Protein AF-A0A9P7FFT6-F1 (afdb_monomer_lite)

Sequence (212 aa):
GFVVEPYPDPHAGQKISHNSVDHTGNVAYRAHLADDENIYYPFASKIEWEVARWAKLHGASSTAFSDLLSIDGVGEHLGLSFKNANELDKIIDHELLTGCPKFKQEQIVVAGESFDVYHHDIIECIKSLYGDPDFARYLTFTPEHHYADEDQTIRLLHDMNTGKWWWNTQKKLNQQCPGGTIIPISISTDKTQVTLFHNKTPYPVYLTIGTL

Secondary structure (DSSP, 8-state):
--EEEE-S-TTTTPPP--------HHHHHHHHHHH-S-TTTTSSSHHHHHHHHHHHHTT--HHHHHHHHTSTTHHHHHT-S-SSHHHHHHHIIIIISTTSPPPEEEEEEETTEEEEEEE--HHHHHHHHHH-TTTTTT---S-EEEESSTTS-SEE--SGGGSHHHHHHHHHHHHHSTT-----EEEEE----S--BTTB----EEEEETT-

Structure (mmCIF, N/CA/C/O backbone):
data_AF-A0A9P7FFT6-F1
#
_entry.id   AF-A0A9P7FFT6-F1
#
loop_
_atom_site.group_PDB
_atom_site.id
_atom_site.type_symbol
_atom_site.label_atom_id
_atom_site.label_alt_id
_atom_site.label_comp_id
_atom_site.label_asym_id
_atom_site.label_entity_id
_atom_site.label_seq_id
_atom_site.pdbx_PDB_ins_code
_atom_site.Cartn_x
_atom_site.Cartn_y
_atom_site.Cartn_z
_atom_site.occupancy
_atom_site.B_iso_or_equiv
_atom_site.auth_seq_id
_atom_site.auth_comp_id
_atom_site.auth_asym_id
_atom_site.auth_atom_id
_atom_site.pdbx_PDB_model_num
ATOM 1 N N . GLY A 1 1 ? 3.631 0.165 -38.203 1.00 80.06 1 GLY A N 1
ATOM 2 C CA . GLY A 1 1 ? 2.726 -0.125 -37.076 1.00 80.06 1 GLY A CA 1
ATOM 3 C C . GLY A 1 1 ? 3.431 0.154 -35.763 1.00 80.06 1 GLY A C 1
ATOM 4 O O . GLY A 1 1 ? 4.642 0.317 -35.774 1.00 80.06 1 GLY A O 1
ATOM 5 N N . PHE A 1 2 ? 2.694 0.203 -34.651 1.00 90.00 2 PHE A N 1
ATOM 6 C CA . PHE A 1 2 ? 3.275 0.263 -33.303 1.00 90.00 2 PHE A CA 1
ATOM 7 C C . PHE A 1 2 ? 3.853 -1.104 -32.913 1.00 90.00 2 PHE A C 1
ATOM 9 O O . PHE A 1 2 ? 3.198 -2.124 -33.138 1.00 90.00 2 PHE A O 1
ATOM 16 N N . VAL A 1 3 ? 5.054 -1.125 -32.331 1.00 93.12 3 VAL A N 1
ATOM 17 C CA . VAL A 1 3 ? 5.755 -2.359 -31.940 1.00 93.12 3 VAL A CA 1
ATOM 18 C C . VAL A 1 3 ? 6.172 -2.294 -30.474 1.00 93.12 3 VAL A C 1
ATOM 20 O O . VAL A 1 3 ? 6.760 -1.306 -30.034 1.00 93.12 3 VAL A O 1
ATOM 23 N N . VAL A 1 4 ? 5.905 -3.377 -29.739 1.00 92.75 4 VAL A N 1
ATOM 24 C CA . VAL A 1 4 ? 6.396 -3.603 -28.373 1.00 92.75 4 VAL A CA 1
ATOM 25 C C . VAL A 1 4 ? 7.430 -4.721 -28.405 1.00 92.75 4 VAL A C 1
ATOM 27 O O . VAL A 1 4 ? 7.130 -5.853 -28.774 1.00 92.75 4 VAL A O 1
ATOM 30 N N . GLU A 1 5 ? 8.651 -4.396 -28.011 1.00 93.44 5 GLU A N 1
ATOM 31 C CA . GLU A 1 5 ? 9.739 -5.333 -27.768 1.00 93.44 5 GLU A CA 1
ATOM 32 C C . GLU A 1 5 ? 9.788 -5.633 -26.254 1.00 93.44 5 GLU A C 1
ATOM 34 O O . GLU A 1 5 ? 10.094 -4.735 -25.458 1.00 93.44 5 GLU A O 1
ATOM 39 N N . PRO A 1 6 ? 9.464 -6.868 -25.826 1.00 92.69 6 PRO A N 1
ATOM 40 C CA . PRO A 1 6 ? 9.563 -7.260 -24.425 1.00 92.69 6 PRO A CA 1
ATOM 41 C C . PRO A 1 6 ? 11.027 -7.431 -24.008 1.00 92.69 6 PRO A C 1
ATOM 43 O O . PRO A 1 6 ? 11.911 -7.673 -24.834 1.00 92.69 6 PRO A O 1
ATOM 46 N N . TYR A 1 7 ? 11.291 -7.354 -22.704 1.00 92.56 7 TYR A N 1
ATOM 47 C CA . TYR A 1 7 ? 12.622 -7.647 -22.185 1.00 92.56 7 TYR A CA 1
ATOM 48 C C . TYR A 1 7 ? 13.025 -9.109 -22.473 1.00 92.56 7 TYR A C 1
ATOM 50 O O . TYR A 1 7 ? 12.229 -10.017 -22.235 1.00 92.56 7 TYR A O 1
ATOM 58 N N . PRO A 1 8 ? 14.251 -9.374 -22.964 1.00 89.50 8 PRO A N 1
ATOM 59 C CA . PRO A 1 8 ? 14.612 -10.688 -23.502 1.00 89.50 8 PRO A CA 1
ATOM 60 C C . PRO A 1 8 ? 14.847 -11.780 -22.449 1.00 89.50 8 PRO A C 1
ATOM 62 O O . PRO A 1 8 ? 14.895 -12.953 -22.811 1.00 89.50 8 PRO A O 1
ATOM 65 N N . ASP A 1 9 ? 15.042 -11.433 -21.173 1.00 87.19 9 ASP A N 1
ATOM 66 C CA . ASP A 1 9 ? 15.248 -12.428 -20.114 1.00 87.19 9 ASP A CA 1
ATOM 67 C C . ASP A 1 9 ? 13.901 -12.878 -19.530 1.00 87.19 9 ASP A C 1
ATOM 69 O O . ASP A 1 9 ? 13.246 -12.078 -18.854 1.00 87.19 9 ASP A O 1
ATOM 73 N N . PRO A 1 10 ? 13.499 -14.147 -19.723 1.00 83.44 10 PRO A N 1
ATOM 74 C CA . PRO A 1 10 ? 12.213 -14.638 -19.249 1.00 83.44 10 PRO A CA 1
ATOM 75 C C . PRO A 1 10 ? 12.124 -14.723 -17.723 1.00 83.44 10 PRO A C 1
ATOM 77 O O . PRO A 1 10 ? 11.015 -14.855 -17.216 1.00 83.44 10 PRO A O 1
ATOM 80 N N . HIS A 1 11 ? 13.245 -14.673 -16.992 1.00 83.75 11 HIS A N 1
ATOM 81 C CA . HIS A 1 11 ? 13.253 -14.717 -15.527 1.00 83.75 11 HIS A CA 1
ATOM 82 C C . HIS A 1 11 ? 12.932 -13.359 -14.897 1.00 83.75 11 HIS A C 1
ATOM 84 O O . HIS A 1 11 ? 12.533 -13.308 -13.734 1.00 83.75 11 HIS A O 1
ATOM 90 N N . ALA A 1 12 ? 13.114 -12.253 -15.628 1.00 82.75 12 ALA A N 1
ATOM 91 C CA . ALA A 1 12 ? 12.823 -10.919 -15.112 1.00 82.75 12 ALA A CA 1
ATOM 92 C C . ALA A 1 12 ? 11.326 -10.792 -14.792 1.00 82.75 12 ALA A C 1
ATOM 94 O O . ALA A 1 12 ? 10.481 -11.161 -15.605 1.00 82.75 12 ALA A O 1
ATOM 95 N N . GLY A 1 13 ? 10.994 -10.289 -13.602 1.00 77.19 13 GLY A N 1
ATOM 96 C CA . GLY A 1 13 ? 9.601 -10.146 -13.172 1.00 77.19 13 GLY A CA 1
ATOM 97 C C . GLY A 1 13 ? 8.884 -11.462 -12.848 1.00 77.19 13 GLY A C 1
ATOM 98 O O . GLY A 1 13 ? 7.682 -11.441 -12.583 1.00 77.19 13 GLY A O 1
ATOM 99 N N . GLN A 1 14 ? 9.575 -12.611 -12.854 1.00 81.38 14 GLN A N 1
ATOM 100 C CA . GLN A 1 14 ? 8.958 -13.867 -12.433 1.00 81.38 14 GLN A CA 1
ATOM 101 C C . GLN A 1 14 ? 8.675 -13.869 -10.933 1.00 81.38 14 GLN A C 1
ATOM 103 O O . GLN A 1 14 ? 9.453 -13.380 -10.114 1.00 81.38 14 GLN A O 1
ATOM 108 N N . LYS A 1 15 ? 7.553 -14.493 -10.569 1.00 73.62 15 LYS A N 1
ATOM 109 C CA . LYS A 1 15 ? 7.208 -14.739 -9.171 1.00 73.62 15 LYS A CA 1
ATOM 110 C C . LYS A 1 15 ? 8.266 -15.645 -8.554 1.00 73.62 15 LYS A C 1
ATOM 112 O O . LYS A 1 15 ? 8.471 -16.766 -9.017 1.00 73.62 15 LYS A O 1
ATOM 117 N N . ILE A 1 16 ? 8.899 -15.180 -7.486 1.00 65.19 16 ILE A N 1
ATOM 118 C CA . ILE A 1 16 ? 9.774 -16.026 -6.682 1.00 65.19 16 ILE A CA 1
ATOM 119 C C . ILE A 1 16 ? 8.869 -16.909 -5.822 1.00 65.19 16 ILE A C 1
ATOM 121 O O . ILE A 1 16 ? 8.017 -16.408 -5.091 1.00 65.19 16 ILE A O 1
ATOM 125 N N . SER A 1 17 ? 9.039 -18.227 -5.910 1.00 53.94 17 SER A N 1
ATOM 126 C CA . SER A 1 17 ? 8.379 -19.183 -5.021 1.00 53.94 17 SER A CA 1
ATOM 127 C C . SER A 1 17 ? 8.988 -19.071 -3.623 1.00 53.94 17 SER A C 1
ATOM 129 O O . SER A 1 17 ? 9.883 -19.833 -3.259 1.00 53.94 17 SER A O 1
ATOM 131 N N . HIS A 1 18 ? 8.554 -18.075 -2.857 1.00 51.19 18 HIS A N 1
ATOM 132 C CA . HIS A 1 18 ? 8.911 -17.937 -1.454 1.00 51.19 18 HIS A CA 1
ATOM 133 C C . HIS A 1 18 ? 7.791 -18.543 -0.601 1.00 51.19 18 HIS A C 1
ATOM 135 O O . HIS A 1 18 ? 6.650 -18.102 -0.656 1.00 51.19 18 HIS A O 1
ATOM 141 N N . ASN A 1 19 ? 8.127 -19.550 0.212 1.00 44.25 19 ASN A N 1
ATOM 142 C CA . ASN A 1 19 ? 7.246 -20.141 1.233 1.00 44.25 19 ASN A CA 1
ATOM 143 C C . ASN A 1 19 ? 7.029 -19.203 2.444 1.00 44.25 19 ASN A C 1
ATOM 145 O O . ASN A 1 19 ? 6.711 -19.668 3.539 1.00 44.25 19 ASN A O 1
ATOM 149 N N . SER A 1 20 ? 7.260 -17.895 2.302 1.00 46.09 20 SER A N 1
ATOM 150 C CA . SER A 1 20 ? 6.971 -16.944 3.370 1.00 46.09 20 SER A CA 1
ATOM 151 C C . SER A 1 20 ? 5.476 -16.675 3.382 1.00 46.09 20 SER A C 1
ATOM 153 O O . SER A 1 20 ? 4.910 -16.184 2.411 1.00 46.09 20 SER A O 1
ATOM 155 N N . VAL A 1 21 ? 4.846 -17.030 4.497 1.00 46.16 21 VAL A N 1
ATOM 156 C CA . VAL A 1 21 ? 3.492 -16.608 4.834 1.00 46.16 21 VAL A CA 1
ATOM 157 C C . VAL A 1 21 ? 3.531 -15.086 4.957 1.00 46.16 21 VAL A C 1
ATOM 159 O O . VAL A 1 21 ? 3.910 -14.551 5.995 1.00 46.16 21 VAL A O 1
ATOM 162 N N . ASP A 1 22 ? 3.239 -14.384 3.865 1.00 48.50 22 ASP A N 1
ATOM 163 C CA . ASP A 1 22 ? 3.126 -12.934 3.884 1.00 48.50 22 ASP A CA 1
ATOM 164 C C . ASP A 1 22 ? 1.916 -12.570 4.747 1.00 48.50 22 ASP A C 1
ATOM 166 O O . ASP A 1 22 ? 0.772 -12.891 4.420 1.00 48.50 22 ASP A O 1
ATOM 170 N N . HIS A 1 23 ? 2.171 -11.898 5.868 1.00 49.81 23 HIS A N 1
ATOM 171 C CA . HIS A 1 23 ? 1.149 -11.321 6.739 1.00 49.81 23 HIS A CA 1
ATOM 172 C C . HIS A 1 23 ? 0.509 -10.091 6.073 1.00 49.81 23 HIS A C 1
ATOM 174 O O . HIS A 1 23 ? 0.577 -8.976 6.581 1.00 49.81 23 HIS A O 1
ATOM 180 N N . THR A 1 24 ? -0.087 -10.268 4.896 1.00 54.84 24 THR A N 1
ATOM 181 C CA . THR A 1 24 ? -1.012 -9.269 4.352 1.00 54.84 24 THR A CA 1
ATOM 182 C C . THR A 1 24 ? -2.316 -9.351 5.152 1.00 54.84 24 THR A C 1
ATOM 184 O O . THR A 1 24 ? -2.724 -10.444 5.550 1.00 54.84 24 THR A O 1
ATOM 187 N N . GLY A 1 25 ? -2.994 -8.222 5.401 1.00 55.19 25 GLY A N 1
ATOM 188 C CA . GLY A 1 25 ? -4.279 -8.219 6.129 1.00 55.19 25 GLY A CA 1
ATOM 189 C C . GLY A 1 25 ? -5.323 -9.143 5.480 1.00 55.19 25 GLY A C 1
ATOM 190 O O . GLY A 1 25 ? -6.102 -9.809 6.158 1.00 55.19 25 GLY A O 1
ATOM 191 N N . ASN A 1 26 ? -5.232 -9.302 4.155 1.00 60.25 26 ASN A N 1
ATOM 192 C CA . ASN A 1 26 ? -6.050 -10.227 3.378 1.00 60.25 26 ASN A CA 1
ATOM 193 C C . ASN A 1 26 ? -5.804 -11.712 3.704 1.00 60.25 26 ASN A C 1
ATOM 195 O O . ASN A 1 26 ? -6.714 -12.513 3.515 1.00 60.25 26 ASN A O 1
ATOM 199 N N . VAL A 1 27 ? -4.624 -12.118 4.186 1.00 66.12 27 VAL A N 1
ATOM 200 C CA . VAL A 1 27 ? -4.356 -13.520 4.564 1.00 66.12 27 VAL A CA 1
ATOM 201 C C . VAL A 1 27 ? -5.066 -13.894 5.859 1.00 66.12 27 VAL A C 1
ATOM 203 O O . VAL A 1 27 ? -5.643 -14.974 5.912 1.00 66.12 27 VAL A O 1
ATOM 206 N N . ALA A 1 28 ? -5.087 -13.013 6.864 1.00 66.31 28 ALA A N 1
ATOM 207 C CA . ALA A 1 28 ? -5.829 -13.259 8.104 1.00 66.31 28 ALA A CA 1
ATOM 208 C C . ALA A 1 28 ? -7.334 -13.401 7.824 1.00 66.31 28 ALA A C 1
ATOM 210 O O . ALA A 1 28 ? -7.957 -14.375 8.241 1.00 66.31 28 ALA A O 1
ATOM 211 N N . TYR A 1 29 ? -7.883 -12.496 7.009 1.00 70.38 29 TYR A N 1
ATOM 212 C CA . TYR A 1 29 ? -9.272 -12.575 6.561 1.00 70.38 29 TYR A CA 1
ATOM 213 C C . TYR A 1 29 ? -9.555 -13.839 5.728 1.00 70.38 29 TYR A C 1
ATOM 215 O O . TYR A 1 29 ? -10.535 -14.537 5.975 1.00 70.38 29 TYR A O 1
ATOM 223 N N . ARG A 1 30 ? -8.680 -14.198 4.777 1.00 68.88 30 ARG A N 1
ATOM 224 C CA . ARG A 1 30 ? -8.826 -15.426 3.968 1.00 68.88 30 ARG A CA 1
ATOM 225 C C . ARG A 1 30 ? -8.704 -16.707 4.788 1.00 68.88 30 ARG A C 1
ATOM 227 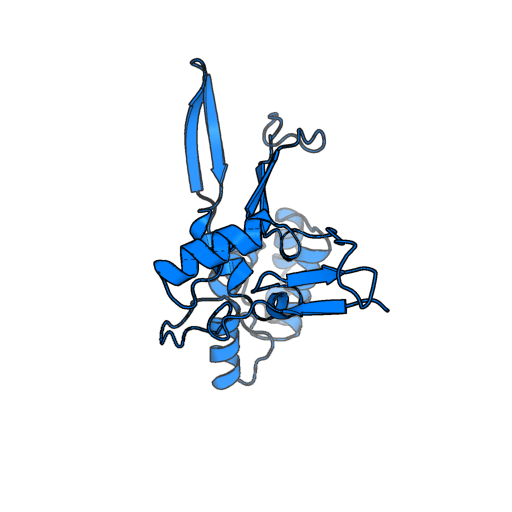O O . ARG A 1 30 ? -9.391 -17.669 4.473 1.00 68.88 30 ARG A O 1
ATOM 234 N N . ALA A 1 31 ? -7.833 -16.732 5.795 1.00 69.75 31 ALA A N 1
ATOM 235 C CA . ALA A 1 31 ? -7.728 -17.853 6.721 1.00 69.75 31 ALA A CA 1
ATOM 236 C C . ALA A 1 31 ? -9.025 -18.004 7.523 1.00 69.75 31 ALA A C 1
ATOM 238 O O . ALA A 1 31 ? -9.531 -19.111 7.646 1.00 69.75 31 ALA A O 1
ATOM 239 N N . HIS A 1 32 ? -9.613 -16.891 7.972 1.00 70.75 32 HIS A N 1
ATOM 240 C CA . HIS A 1 32 ? -10.897 -16.922 8.664 1.00 70.75 32 HIS A CA 1
ATOM 241 C C . HIS A 1 32 ? -12.038 -17.409 7.762 1.00 70.75 32 HIS A C 1
ATOM 243 O O . HIS A 1 32 ? -12.791 -18.282 8.163 1.00 70.75 32 HIS A O 1
ATOM 249 N N . LEU A 1 33 ? -12.112 -16.943 6.510 1.00 72.44 33 LEU A N 1
ATOM 250 C CA . LEU A 1 33 ? -13.088 -17.437 5.526 1.00 72.44 33 LEU A CA 1
ATOM 251 C C . LEU A 1 33 ? -12.946 -18.930 5.187 1.00 72.44 33 LEU A C 1
ATOM 253 O O . LEU A 1 33 ? -13.879 -19.526 4.653 1.00 72.44 33 LEU A O 1
ATOM 257 N N . ALA A 1 34 ? -11.767 -19.520 5.400 1.00 67.38 34 ALA A N 1
ATOM 258 C CA . ALA A 1 34 ? -11.552 -20.945 5.171 1.00 67.38 34 ALA A CA 1
ATOM 259 C C . ALA A 1 34 ? -12.114 -21.809 6.315 1.00 67.38 34 ALA A C 1
ATOM 261 O O . ALA A 1 34 ? -12.495 -22.952 6.063 1.00 67.38 34 ALA A O 1
ATOM 262 N N . ASP A 1 35 ? -12.186 -21.252 7.530 1.00 65.69 35 ASP A N 1
ATOM 263 C CA . ASP A 1 35 ? -12.618 -21.941 8.752 1.00 65.69 35 ASP A CA 1
ATOM 264 C C . ASP A 1 35 ? -14.038 -21.536 9.219 1.00 65.69 35 ASP A C 1
ATOM 266 O O . ASP A 1 35 ? -14.674 -22.298 9.948 1.00 65.69 35 ASP A O 1
ATOM 270 N N . ASP A 1 36 ? -14.559 -20.378 8.792 1.00 71.94 36 ASP A N 1
ATOM 271 C CA . ASP A 1 36 ? -15.850 -19.799 9.200 1.00 71.94 36 A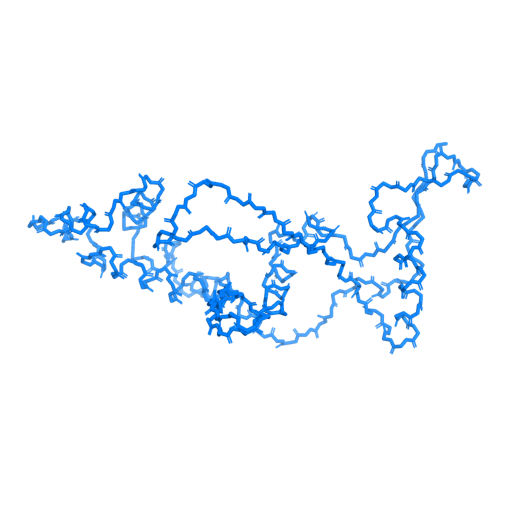SP A CA 1
ATOM 272 C C . ASP A 1 36 ? -16.646 -19.269 7.981 1.00 71.94 36 ASP A C 1
ATOM 274 O O . ASP A 1 36 ? -16.082 -18.708 7.040 1.00 71.94 36 ASP A O 1
ATOM 278 N N . GLU A 1 37 ? -17.979 -19.409 7.993 1.00 79.75 37 GLU A N 1
ATOM 279 C CA . GLU A 1 37 ? -18.870 -18.843 6.961 1.00 79.75 37 GLU A CA 1
ATOM 280 C C . GLU A 1 37 ? -19.078 -17.322 7.114 1.00 79.75 37 GLU A C 1
ATOM 282 O O . GLU A 1 37 ? -19.699 -16.678 6.259 1.00 79.75 37 GLU A O 1
ATOM 287 N N . ASN A 1 38 ? -18.579 -16.717 8.194 1.00 85.62 38 ASN A N 1
ATOM 288 C CA . ASN A 1 38 ? -18.743 -15.297 8.459 1.00 85.62 38 ASN A CA 1
ATOM 289 C C . ASN A 1 38 ? -17.879 -14.412 7.543 1.00 85.62 38 ASN A C 1
ATOM 291 O O . ASN A 1 38 ? -16.771 -13.986 7.877 1.00 85.62 38 ASN A O 1
ATOM 295 N N . ILE A 1 39 ? -18.464 -14.014 6.414 1.00 87.75 39 ILE A N 1
ATOM 296 C CA . ILE A 1 39 ? -17.846 -13.074 5.471 1.00 87.75 39 ILE A CA 1
ATOM 297 C C . ILE A 1 39 ? -17.634 -11.657 6.029 1.00 87.75 39 ILE A C 1
ATOM 299 O O . ILE A 1 39 ? -16.996 -10.838 5.368 1.00 87.75 39 ILE A O 1
ATOM 303 N N . TYR A 1 40 ? -18.160 -11.346 7.217 1.00 88.44 40 TYR A N 1
ATOM 304 C CA . TYR A 1 40 ? -18.067 -10.029 7.849 1.00 88.44 40 TYR A CA 1
ATOM 305 C C . TYR A 1 40 ? -16.964 -9.925 8.907 1.00 88.44 40 TYR A C 1
ATOM 307 O O . TYR A 1 40 ? -16.847 -8.871 9.534 1.00 88.44 40 TYR A O 1
ATOM 315 N N . TYR A 1 41 ? -16.133 -10.962 9.081 1.00 85.88 41 TYR A N 1
ATOM 316 C CA . TYR A 1 41 ? -14.971 -10.916 9.975 1.00 85.88 41 TYR A CA 1
ATOM 317 C C . TYR A 1 41 ? -14.137 -9.636 9.759 1.00 85.88 41 TYR A C 1
ATOM 319 O O . TYR A 1 41 ? -13.907 -9.251 8.607 1.00 85.88 41 TYR A O 1
ATOM 327 N N . PRO A 1 42 ? -13.678 -8.954 10.827 1.00 88.12 42 PRO A N 1
ATOM 328 C CA . PRO A 1 42 ? -13.677 -9.346 12.246 1.00 88.12 42 PRO A CA 1
ATOM 329 C C . PRO A 1 42 ? -14.988 -9.113 13.001 1.00 88.12 42 PRO A C 1
ATOM 331 O O . PRO A 1 42 ? -15.062 -9.380 14.197 1.00 88.12 42 PRO A O 1
ATOM 334 N N . PHE A 1 43 ? -16.021 -8.606 12.335 1.00 91.75 43 PHE A N 1
ATOM 335 C CA . PHE A 1 43 ? -17.309 -8.357 12.969 1.00 91.75 43 PHE A CA 1
ATOM 336 C C . PHE A 1 43 ? -18.128 -9.643 13.027 1.00 91.75 43 PHE A C 1
ATOM 338 O O . PHE A 1 43 ? -18.110 -10.448 12.097 1.00 91.75 43 PHE A O 1
ATOM 345 N N . ALA A 1 44 ? -18.876 -9.832 14.107 1.00 90.00 44 ALA A N 1
ATOM 346 C CA . ALA A 1 44 ? -19.664 -11.031 14.365 1.00 90.00 44 ALA A CA 1
ATOM 347 C C . ALA A 1 44 ? -20.878 -11.161 13.434 1.00 90.00 44 ALA A C 1
ATOM 349 O O . ALA A 1 44 ? -21.440 -12.247 13.293 1.00 90.00 44 ALA A O 1
ATOM 350 N N . SER A 1 45 ? -21.325 -10.064 12.814 1.00 92.50 45 SER A N 1
ATOM 351 C CA . SER A 1 45 ? -22.482 -10.077 11.922 1.00 92.50 45 SER A CA 1
ATOM 352 C C . SER A 1 45 ? -22.432 -8.999 10.841 1.00 92.50 45 SER A C 1
ATOM 354 O O . SER A 1 45 ? -21.727 -7.993 10.948 1.00 92.50 45 SER A O 1
ATOM 356 N N . LYS A 1 46 ? -23.284 -9.170 9.822 1.00 94.19 46 LYS A N 1
ATOM 357 C CA . LYS A 1 46 ? -23.544 -8.150 8.799 1.00 94.19 46 LYS A CA 1
ATOM 358 C C . LYS A 1 46 ? -23.960 -6.809 9.404 1.00 94.19 46 LYS A C 1
ATOM 360 O O . LYS A 1 46 ? -23.473 -5.775 8.962 1.00 94.19 46 LYS A O 1
ATOM 365 N N . ILE A 1 47 ? -24.867 -6.834 10.385 1.00 95.12 47 ILE A N 1
ATOM 366 C CA . ILE A 1 47 ? -25.408 -5.623 11.018 1.00 95.12 47 ILE A CA 1
ATOM 367 C C . ILE A 1 47 ? -24.279 -4.856 11.697 1.00 95.12 47 ILE A C 1
ATOM 369 O O . ILE A 1 47 ? -24.137 -3.653 11.493 1.00 95.12 47 ILE A O 1
ATOM 373 N N . GLU A 1 48 ? -23.441 -5.562 12.450 1.00 95.38 48 GLU A N 1
ATOM 374 C CA . GLU A 1 48 ? -22.304 -4.954 13.127 1.00 95.38 48 GLU A CA 1
ATOM 375 C C . GLU A 1 48 ? -21.320 -4.317 12.132 1.00 95.38 48 GLU A C 1
ATOM 377 O O . GLU A 1 48 ? -20.932 -3.158 12.307 1.00 95.38 48 GLU A O 1
ATOM 382 N N . TRP A 1 49 ? -20.978 -5.023 11.048 1.00 94.62 49 TRP A N 1
ATOM 383 C CA . TRP A 1 49 ? -20.128 -4.4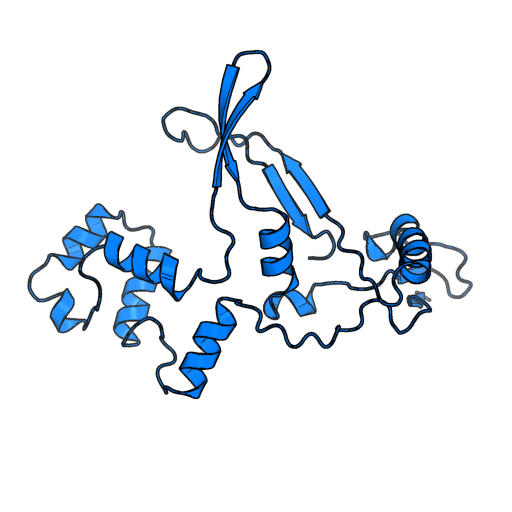75 9.987 1.00 94.62 49 TRP A CA 1
ATOM 384 C C . TRP A 1 49 ? -20.759 -3.249 9.311 1.00 94.62 49 TRP A C 1
ATOM 386 O O . TRP A 1 49 ? -20.067 -2.265 9.049 1.00 94.62 49 TRP A O 1
ATOM 396 N N . GLU A 1 50 ? -22.069 -3.261 9.046 1.00 95.19 50 GLU A N 1
ATOM 397 C CA . GLU A 1 50 ? -22.776 -2.123 8.447 1.00 95.19 50 GLU A CA 1
ATOM 398 C C . GLU A 1 50 ? -22.768 -0.897 9.368 1.00 95.19 50 GLU A C 1
ATOM 400 O O . GLU A 1 50 ? -22.551 0.218 8.885 1.00 95.19 50 GLU A O 1
ATOM 405 N N . VAL A 1 51 ? -22.925 -1.089 10.681 1.00 94.62 51 VAL A N 1
ATOM 406 C CA . VAL A 1 51 ? -22.829 -0.020 11.689 1.00 94.62 51 VAL A CA 1
ATOM 407 C C . VAL A 1 51 ? -21.409 0.546 11.746 1.00 94.62 51 VAL A C 1
ATOM 409 O O . VAL A 1 51 ? -21.232 1.764 11.662 1.00 94.62 51 VAL A O 1
ATOM 412 N N . ALA A 1 52 ? -20.394 -0.319 11.821 1.00 93.81 52 ALA A N 1
ATOM 413 C CA . ALA A 1 52 ? -18.987 0.079 11.806 1.00 93.81 52 ALA A CA 1
ATOM 414 C C . ALA A 1 52 ? -18.626 0.862 10.532 1.00 93.81 52 ALA A C 1
ATOM 416 O O . ALA A 1 52 ? -18.056 1.957 10.591 1.00 93.81 52 ALA A O 1
ATOM 417 N N . ARG A 1 53 ? -19.023 0.340 9.366 1.00 92.81 53 ARG A N 1
ATOM 418 C CA . ARG A 1 53 ? -18.823 0.983 8.062 1.00 92.81 53 ARG A CA 1
ATOM 419 C C . ARG A 1 53 ? -19.541 2.324 7.981 1.00 92.81 53 ARG A C 1
ATOM 421 O O . ARG A 1 53 ? -18.962 3.289 7.486 1.00 92.81 53 ARG A O 1
ATOM 428 N N . TRP A 1 54 ? -20.787 2.404 8.445 1.00 94.44 54 TRP A N 1
ATOM 429 C CA . TRP A 1 54 ? -21.546 3.653 8.456 1.00 94.44 54 TRP A CA 1
ATOM 430 C C . TRP A 1 54 ? -20.839 4.718 9.295 1.00 94.44 54 TRP A C 1
ATOM 432 O O . TRP A 1 54 ? -20.637 5.829 8.797 1.00 94.44 54 TRP A O 1
ATOM 442 N N . ALA A 1 55 ? -20.394 4.359 10.504 1.00 92.75 55 ALA A N 1
ATOM 443 C CA . ALA A 1 55 ? -19.708 5.267 11.417 1.00 92.75 55 ALA A CA 1
ATOM 444 C C . ALA A 1 55 ? -18.427 5.844 10.798 1.00 92.75 55 ALA A C 1
ATOM 446 O O . ALA A 1 55 ? -18.177 7.048 10.893 1.00 92.75 55 ALA A O 1
ATOM 447 N N . LYS A 1 56 ? -17.645 5.004 10.104 1.00 89.81 56 LYS A N 1
ATOM 448 C CA . LYS A 1 56 ? -16.387 5.416 9.464 1.00 89.81 56 LYS A CA 1
ATOM 449 C C . LYS A 1 56 ? -16.568 6.197 8.170 1.00 89.81 56 LYS A C 1
ATOM 451 O O . LYS A 1 56 ? -15.831 7.152 7.947 1.00 89.81 56 LYS A O 1
ATOM 456 N N . LEU A 1 57 ? -17.554 5.856 7.344 1.00 89.31 57 LEU A N 1
ATOM 457 C CA . LEU A 1 57 ? -17.789 6.565 6.081 1.00 89.31 57 LEU A CA 1
ATOM 458 C C . LEU A 1 57 ? -18.420 7.945 6.267 1.00 89.31 57 LEU A C 1
ATOM 460 O O . LEU A 1 57 ? -18.134 8.849 5.488 1.00 89.31 57 LEU A O 1
ATOM 464 N N . HIS A 1 58 ? -19.272 8.119 7.277 1.00 86.19 58 HIS A N 1
ATOM 465 C CA . HIS A 1 58 ? -19.998 9.377 7.480 1.00 86.19 58 HIS A CA 1
ATOM 466 C C . HIS A 1 58 ? -19.265 10.357 8.402 1.00 86.19 58 HIS A C 1
ATOM 468 O O . HIS A 1 58 ? -19.787 11.435 8.676 1.00 86.19 58 HIS A O 1
ATOM 474 N N . GLY A 1 59 ? -18.063 10.006 8.873 1.00 76.94 59 GLY A N 1
ATOM 475 C CA . GLY A 1 59 ? -17.236 10.899 9.684 1.00 76.94 59 GLY A CA 1
ATOM 476 C C . GLY A 1 59 ? -17.893 11.306 11.003 1.00 76.94 59 GLY A C 1
ATOM 477 O O . GLY A 1 59 ? -17.691 12.430 11.462 1.00 76.94 59 GLY A O 1
ATOM 478 N N . ALA A 1 60 ? -18.696 10.421 11.606 1.00 84.25 60 ALA A N 1
ATOM 479 C CA . ALA A 1 60 ? -19.233 10.665 12.939 1.00 84.25 60 ALA A CA 1
ATOM 480 C C . ALA A 1 60 ? -18.063 10.871 13.914 1.00 84.25 60 ALA A C 1
ATOM 482 O O . ALA A 1 60 ? -17.106 10.093 13.915 1.00 84.25 60 ALA A O 1
ATOM 483 N N . SER A 1 61 ? -18.114 11.927 14.733 1.00 87.56 61 SER A N 1
ATOM 484 C CA . SER A 1 61 ? -17.064 12.147 15.728 1.00 87.56 61 SER A CA 1
ATOM 485 C C . SER A 1 61 ? -17.034 10.981 16.717 1.00 87.56 61 SER A C 1
ATOM 487 O O . SER A 1 61 ? -18.078 10.403 17.035 1.00 87.56 61 SER A O 1
ATOM 489 N N . SER A 1 62 ? -15.851 10.653 17.245 1.00 88.62 62 SER A N 1
ATOM 490 C CA . SER A 1 62 ? -15.708 9.568 18.224 1.00 88.62 62 SER A CA 1
ATOM 491 C C . SER A 1 62 ? -16.643 9.753 19.422 1.00 88.62 62 SER A C 1
ATOM 493 O O . SER A 1 62 ? -17.175 8.774 19.941 1.00 88.62 62 SER A O 1
ATOM 495 N N . THR A 1 63 ? -16.893 11.003 19.823 1.00 92.25 63 THR A N 1
ATOM 496 C CA . THR A 1 63 ? -17.846 11.351 20.883 1.00 92.25 63 THR A CA 1
ATOM 497 C C . THR A 1 63 ? -19.281 11.050 20.465 1.00 92.25 63 THR A C 1
ATOM 499 O O . THR A 1 63 ? -19.930 10.253 21.125 1.00 92.25 63 THR A O 1
ATOM 502 N N . ALA A 1 64 ? -19.750 11.587 19.333 1.00 93.00 64 ALA A N 1
ATOM 503 C CA . ALA A 1 64 ? -21.133 11.400 18.892 1.00 93.00 64 ALA A CA 1
ATOM 504 C C . ALA A 1 64 ? -21.475 9.922 18.652 1.00 93.00 64 ALA A C 1
ATOM 506 O O . ALA A 1 64 ? -22.574 9.472 18.971 1.00 93.00 64 ALA A O 1
ATOM 507 N N . PHE A 1 65 ? -20.527 9.151 18.115 1.00 94.44 65 PHE A N 1
ATOM 508 C CA . PHE A 1 65 ? -20.716 7.717 17.934 1.00 94.44 65 PHE A CA 1
ATOM 509 C C . PHE A 1 65 ? -20.732 6.970 19.272 1.00 94.44 65 PHE A C 1
ATOM 511 O O . PHE A 1 65 ? -21.585 6.116 19.479 1.00 94.44 65 PHE A O 1
ATOM 518 N N . SER A 1 66 ? -19.850 7.319 20.212 1.00 94.25 66 SER A N 1
ATOM 519 C CA . SER A 1 66 ? -19.871 6.713 21.551 1.00 94.25 66 SER A CA 1
ATOM 520 C C . SER A 1 66 ? -21.144 7.066 22.328 1.00 94.25 66 SER A C 1
ATOM 522 O O . SER A 1 66 ? -21.679 6.210 23.027 1.00 94.25 66 SER A O 1
ATOM 524 N N . ASP A 1 67 ? -21.671 8.281 22.161 1.00 94.94 67 ASP A N 1
ATOM 525 C CA . ASP A 1 67 ? -22.937 8.712 22.760 1.00 94.94 67 ASP A CA 1
ATOM 526 C C . ASP A 1 67 ? -24.117 7.902 22.202 1.00 94.94 67 ASP A C 1
ATOM 528 O O . ASP A 1 67 ? -24.959 7.437 22.968 1.00 94.94 67 ASP A O 1
ATOM 532 N N . LEU A 1 68 ? -24.149 7.661 20.883 1.00 93.44 68 LEU A N 1
ATOM 533 C CA . LEU A 1 68 ? -25.139 6.788 20.239 1.00 93.44 68 LEU A CA 1
ATOM 534 C C . LEU A 1 68 ? -25.082 5.358 20.794 1.00 93.44 68 LEU A C 1
ATOM 536 O O . LEU A 1 68 ? -26.121 4.770 21.086 1.00 93.44 68 LEU A O 1
ATOM 540 N N . LEU A 1 69 ? -23.878 4.805 20.948 1.00 94.44 69 LEU A N 1
ATOM 541 C CA . LEU A 1 69 ? -23.679 3.456 21.487 1.00 94.44 69 LEU A CA 1
ATOM 542 C C . LEU A 1 69 ? -23.995 3.353 22.985 1.00 94.44 69 LEU A C 1
ATOM 544 O O . LEU A 1 69 ? -24.290 2.264 23.470 1.00 94.44 69 LEU A O 1
ATOM 548 N N . SER A 1 70 ? -23.968 4.478 23.704 1.00 94.19 70 SER A N 1
ATOM 549 C CA . SER A 1 70 ? -24.315 4.554 25.127 1.00 94.19 70 SER A CA 1
ATOM 550 C C . SER A 1 70 ? -25.826 4.598 25.380 1.00 94.19 70 SER A C 1
ATOM 552 O O . SER A 1 70 ? -26.246 4.529 26.536 1.00 94.19 70 SER A O 1
ATOM 554 N N . ILE A 1 71 ? -26.652 4.727 24.333 1.00 95.44 71 ILE A N 1
ATOM 555 C CA . ILE A 1 71 ? -28.108 4.635 24.464 1.00 95.44 71 ILE A CA 1
ATOM 556 C C . ILE A 1 71 ? -28.471 3.211 24.891 1.00 95.44 71 ILE A C 1
ATOM 558 O O . ILE A 1 71 ? -28.094 2.236 24.237 1.00 95.44 71 ILE A O 1
ATOM 562 N N . ASP A 1 72 ? -29.239 3.112 25.976 1.00 94.38 72 ASP A N 1
ATOM 563 C CA . ASP A 1 72 ? -29.634 1.835 26.562 1.00 94.38 72 ASP A CA 1
ATOM 564 C C . ASP A 1 72 ? -30.310 0.923 25.526 1.00 94.38 72 ASP A C 1
ATOM 566 O O . ASP A 1 72 ? -31.186 1.341 24.762 1.00 94.38 72 ASP A O 1
ATOM 570 N N . GLY A 1 73 ? -29.844 -0.321 25.463 1.00 91.25 73 GLY A N 1
ATOM 571 C CA . GLY A 1 73 ? -30.283 -1.321 24.497 1.00 91.25 73 GLY A CA 1
ATOM 572 C C . GLY A 1 73 ? -29.722 -1.194 23.074 1.00 91.25 73 GLY A C 1
ATOM 573 O O . GLY A 1 73 ? -29.783 -2.188 22.358 1.00 91.25 73 GLY A O 1
ATOM 574 N N . VAL A 1 74 ? -29.141 -0.075 22.621 1.00 93.56 74 VAL A N 1
ATOM 575 C CA . VAL A 1 74 ? -28.688 0.051 21.212 1.00 93.56 74 VAL A CA 1
ATOM 576 C C . VAL A 1 74 ? -27.620 -0.984 20.859 1.00 93.56 74 VAL A C 1
ATOM 578 O O . VAL A 1 74 ? -27.773 -1.703 19.872 1.00 93.56 74 VAL A O 1
ATOM 581 N N . GLY A 1 75 ? -26.570 -1.105 21.675 1.00 91.31 75 GLY A N 1
ATOM 582 C CA . GLY A 1 75 ? -25.510 -2.090 21.438 1.00 91.31 75 GLY A CA 1
ATOM 583 C C . GLY A 1 75 ? -26.013 -3.535 21.476 1.00 91.31 75 GLY A C 1
ATOM 584 O O . GLY A 1 75 ? -25.619 -4.347 20.643 1.00 91.31 75 GLY A O 1
ATOM 585 N N . GLU A 1 76 ? -26.934 -3.840 22.392 1.00 92.25 76 GLU A N 1
ATOM 586 C CA . GLU A 1 76 ? -27.498 -5.182 22.572 1.00 92.25 76 GLU A CA 1
ATOM 587 C C . GLU A 1 76 ? -28.433 -5.575 21.423 1.00 92.25 76 GLU A C 1
ATOM 589 O O . GLU A 1 76 ? -28.298 -6.660 20.861 1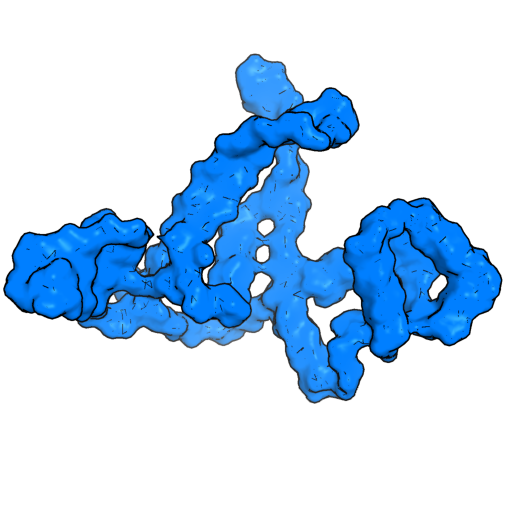.00 92.25 76 GLU A O 1
ATOM 594 N N . HIS A 1 77 ? -29.348 -4.683 21.024 1.00 93.00 77 HIS A N 1
ATOM 595 C CA . HIS A 1 77 ? -30.311 -4.945 19.949 1.00 93.00 77 HIS A CA 1
ATOM 596 C C . HIS A 1 77 ? -29.641 -5.031 18.573 1.00 93.00 77 HIS A C 1
ATOM 598 O O . HIS A 1 77 ? -30.154 -5.712 17.687 1.00 93.00 77 HIS A O 1
ATOM 604 N N . LEU A 1 78 ? -28.508 -4.346 18.387 1.00 93.62 78 LEU A N 1
ATOM 605 C CA . LEU A 1 78 ? -27.709 -4.410 17.161 1.00 93.62 78 LEU A CA 1
ATOM 606 C C . LEU A 1 78 ? -26.633 -5.509 17.199 1.00 93.62 78 LEU A C 1
ATOM 608 O O . LEU A 1 78 ? -26.014 -5.770 16.170 1.00 93.62 78 LEU A O 1
ATOM 612 N N . GLY A 1 79 ? -26.418 -6.155 18.352 1.00 92.38 79 GLY A N 1
ATOM 613 C CA . GLY A 1 79 ? -25.430 -7.223 18.519 1.00 92.38 79 GLY A CA 1
ATOM 614 C C . GLY A 1 79 ? -23.986 -6.760 18.313 1.00 92.38 79 GLY A C 1
ATOM 615 O O . GLY A 1 79 ? -23.215 -7.455 17.656 1.00 92.38 79 GLY A O 1
ATOM 616 N N . LEU A 1 80 ? -23.627 -5.578 18.821 1.00 94.25 80 LEU A N 1
ATOM 617 C CA . LEU A 1 80 ? -22.296 -4.990 18.634 1.00 94.25 80 LEU A CA 1
ATOM 618 C C . LEU A 1 80 ? -21.288 -5.567 19.639 1.00 94.25 80 LEU A C 1
ATOM 620 O O . LEU A 1 80 ? -21.565 -5.636 20.837 1.00 94.25 80 LEU A O 1
ATOM 624 N N . SER A 1 81 ? -20.095 -5.929 19.168 1.00 92.62 81 SER A N 1
ATOM 625 C CA . SER A 1 81 ? -18.980 -6.389 20.010 1.00 92.62 81 SER A CA 1
ATOM 626 C C . SER A 1 81 ? -18.214 -5.242 20.680 1.00 92.62 81 SER A C 1
ATOM 628 O O . SER A 1 81 ? -17.523 -5.459 21.675 1.00 92.62 81 SER A O 1
ATOM 630 N N . PHE A 1 82 ? -18.363 -4.016 20.167 1.00 93.44 82 PHE A N 1
ATOM 631 C CA . PHE A 1 82 ? -17.742 -2.795 20.680 1.00 93.44 82 PHE A CA 1
ATOM 632 C C . PHE A 1 82 ? -18.771 -1.868 21.337 1.00 93.44 82 PHE A C 1
ATOM 634 O O . PHE A 1 82 ? -19.901 -1.717 20.872 1.00 93.44 82 PHE A O 1
ATOM 641 N N . LYS A 1 83 ? -18.361 -1.189 22.409 1.00 93.38 83 LYS A N 1
ATOM 642 C CA . LYS A 1 83 ? -19.224 -0.304 23.214 1.00 93.38 83 LYS A CA 1
ATOM 643 C C . LYS A 1 83 ? -19.050 1.177 22.906 1.00 93.38 83 LYS A C 1
ATOM 645 O O . LYS A 1 83 ? -19.836 2.003 23.351 1.00 93.38 83 LYS A O 1
ATOM 650 N N . ASN A 1 84 ? -17.976 1.537 22.216 1.00 93.31 84 ASN A N 1
ATOM 651 C CA . ASN A 1 84 ? -17.611 2.920 21.929 1.00 93.31 84 ASN A CA 1
ATOM 652 C C . ASN A 1 84 ? -16.740 2.990 20.669 1.00 93.31 84 ASN A C 1
ATOM 654 O O . ASN A 1 84 ? -16.261 1.972 20.164 1.00 93.31 84 ASN A O 1
ATOM 658 N N . ALA A 1 85 ? -16.506 4.210 20.181 1.00 93.12 85 ALA A N 1
ATOM 659 C CA . ALA A 1 85 ? -15.684 4.439 18.996 1.00 93.12 85 ALA A CA 1
ATOM 660 C C . ALA A 1 85 ? -14.248 3.908 19.152 1.00 93.12 85 ALA A C 1
ATOM 662 O O . ALA A 1 85 ? -13.699 3.361 18.206 1.00 93.12 85 ALA A O 1
ATOM 663 N N . ASN A 1 86 ? -13.657 4.011 20.348 1.00 93.06 86 ASN A N 1
ATOM 664 C CA . ASN A 1 86 ? -12.282 3.560 20.579 1.00 93.06 86 ASN A CA 1
ATOM 665 C C . ASN A 1 86 ? -12.150 2.032 20.509 1.00 93.06 86 ASN A C 1
ATOM 667 O O . ASN A 1 86 ? -11.116 1.524 20.091 1.00 93.06 86 ASN A O 1
ATOM 671 N N . GLU A 1 87 ? -13.160 1.287 20.958 1.00 94.19 87 GLU A N 1
ATOM 672 C CA . GLU A 1 87 ? -13.185 -0.174 20.833 1.00 94.19 87 GLU A CA 1
ATOM 673 C C . GLU A 1 87 ? -13.345 -0.608 19.377 1.00 94.19 87 GLU A C 1
ATOM 675 O O . GLU A 1 87 ? -12.624 -1.503 18.943 1.00 94.19 87 GLU A O 1
ATOM 680 N N . LEU A 1 88 ? -14.199 0.075 18.607 1.00 93.50 88 LEU A N 1
ATOM 681 C CA . LEU A 1 88 ? -14.273 -0.128 17.159 1.00 93.50 88 LEU A CA 1
ATOM 682 C C . LEU A 1 88 ? -12.911 0.133 16.492 1.00 93.50 88 LEU A C 1
ATOM 684 O O . LEU A 1 88 ? -12.458 -0.670 15.681 1.00 93.50 88 LEU A O 1
ATOM 688 N N . ASP A 1 89 ? -12.239 1.221 16.865 1.00 90.69 89 ASP A N 1
ATOM 689 C CA . ASP A 1 89 ? -10.933 1.591 16.306 1.00 90.69 89 ASP A CA 1
ATOM 690 C C . ASP A 1 89 ? -9.868 0.547 16.620 1.00 90.69 89 ASP A C 1
ATOM 692 O O . ASP A 1 89 ? -9.108 0.167 15.738 1.00 90.69 89 ASP A O 1
ATOM 696 N N . LYS A 1 90 ? -9.882 -0.016 17.832 1.00 90.75 90 LYS A N 1
ATOM 697 C CA . LYS A 1 90 ? -9.002 -1.133 18.192 1.00 90.75 90 LYS A CA 1
ATOM 698 C C . LYS A 1 90 ? -9.250 -2.369 17.334 1.00 90.75 90 LYS A C 1
ATOM 700 O O . LYS A 1 90 ? -8.281 -2.996 16.921 1.00 90.75 90 LYS A O 1
ATOM 705 N N . ILE A 1 91 ? -10.508 -2.728 17.068 1.00 90.00 91 ILE A N 1
ATOM 706 C CA . ILE A 1 91 ? -10.821 -3.864 16.186 1.00 90.00 91 ILE A CA 1
ATOM 707 C C . ILE A 1 91 ? -10.235 -3.604 14.795 1.00 90.00 91 ILE A C 1
ATOM 709 O O . ILE A 1 91 ? -9.551 -4.462 14.247 1.00 90.00 91 ILE A O 1
ATOM 713 N N . ILE A 1 92 ? -10.432 -2.404 14.247 1.00 86.56 92 ILE A N 1
ATOM 714 C CA . ILE A 1 92 ? -9.894 -2.031 12.932 1.00 86.56 92 ILE A CA 1
ATOM 715 C C . ILE A 1 92 ? -8.357 -2.085 12.931 1.00 86.56 92 ILE A C 1
ATOM 717 O O . ILE A 1 92 ? -7.760 -2.728 12.065 1.00 86.56 92 ILE A O 1
ATOM 721 N N . ASP A 1 93 ? -7.713 -1.464 13.916 1.00 82.62 93 ASP A N 1
ATOM 722 C CA . ASP A 1 93 ? -6.255 -1.360 14.003 1.00 82.62 93 ASP A CA 1
ATOM 723 C C . ASP A 1 93 ? -5.566 -2.718 14.201 1.00 82.62 93 ASP A C 1
ATOM 725 O O . ASP A 1 93 ? -4.455 -2.927 13.708 1.00 82.62 93 ASP A O 1
ATOM 729 N N . HIS A 1 94 ? -6.201 -3.645 14.924 1.00 80.69 94 HIS A N 1
ATOM 730 C CA . HIS A 1 94 ? -5.623 -4.956 15.223 1.00 80.69 94 HIS A CA 1
ATOM 731 C C . HIS A 1 94 ? -5.971 -6.024 14.181 1.00 80.69 94 HIS A C 1
ATOM 733 O O . HIS A 1 94 ? -5.079 -6.766 13.757 1.00 80.69 94 HIS A O 1
ATOM 739 N N . GLU A 1 95 ? -7.231 -6.093 13.757 1.00 79.00 95 GLU A N 1
ATOM 740 C CA . GLU A 1 95 ? -7.752 -7.209 12.956 1.00 79.00 95 GLU A CA 1
ATOM 741 C C . GLU A 1 95 ? -7.804 -6.910 11.451 1.00 79.00 95 GLU A C 1
ATOM 743 O O . GLU A 1 95 ? -7.705 -7.831 10.644 1.00 79.00 95 GLU A O 1
ATOM 748 N N . LEU A 1 96 ? -7.958 -5.641 11.047 1.00 74.12 96 LEU A N 1
ATOM 749 C CA . LEU A 1 96 ? -8.052 -5.264 9.626 1.00 74.12 96 LEU A CA 1
ATOM 750 C C . LEU A 1 96 ? -6.735 -4.711 9.076 1.00 74.12 96 LEU A C 1
ATOM 752 O O . LEU A 1 96 ? -6.358 -5.007 7.943 1.00 74.12 96 LEU A O 1
ATOM 756 N N . LEU A 1 97 ? -6.014 -3.918 9.871 1.00 68.31 97 LEU A N 1
ATOM 757 C CA . LEU A 1 97 ? -4.780 -3.249 9.446 1.00 68.31 97 LEU A CA 1
ATOM 758 C C . LEU A 1 97 ? -3.510 -4.080 9.687 1.00 68.31 97 LEU A C 1
ATOM 760 O O . LEU A 1 97 ? -2.405 -3.548 9.617 1.00 68.31 97 LEU A O 1
ATOM 764 N N . THR A 1 98 ? -3.625 -5.388 9.928 1.00 63.47 98 THR A N 1
ATOM 765 C CA . THR A 1 98 ? -2.500 -6.261 10.317 1.00 63.47 98 THR A CA 1
ATOM 766 C C . THR A 1 98 ? -1.370 -6.325 9.272 1.00 63.47 98 THR A C 1
ATOM 768 O O . THR A 1 98 ? -0.244 -6.672 9.619 1.00 63.47 98 THR A O 1
ATOM 771 N N . GLY A 1 99 ? -1.639 -5.949 8.014 1.00 64.56 99 GLY A N 1
ATOM 772 C CA . GLY A 1 99 ? -0.641 -5.835 6.938 1.00 64.56 99 GLY A CA 1
ATOM 773 C C . GLY A 1 99 ? -0.242 -4.403 6.561 1.00 64.56 99 GLY A C 1
ATOM 774 O O . GLY A 1 99 ? 0.572 -4.218 5.653 1.00 64.56 99 GLY A O 1
ATOM 775 N N . CYS A 1 100 ? -0.813 -3.387 7.212 1.00 71.19 100 CYS A N 1
ATOM 776 C CA . CYS A 1 100 ? -0.443 -1.994 6.992 1.00 71.19 100 CYS A CA 1
ATOM 777 C C . CYS A 1 100 ? 0.764 -1.634 7.874 1.00 71.19 100 CYS A C 1
ATOM 779 O O . CYS A 1 100 ? 0.758 -1.919 9.075 1.00 71.19 100 CYS A O 1
ATOM 781 N N . PRO A 1 101 ? 1.800 -0.987 7.317 1.00 81.69 101 PRO A N 1
ATOM 782 C CA . PRO A 1 101 ? 2.933 -0.510 8.100 1.00 81.69 101 PRO A CA 1
ATOM 783 C C . PRO A 1 101 ? 2.460 0.405 9.225 1.00 81.69 101 PRO A C 1
ATOM 785 O O . PRO A 1 101 ? 1.605 1.267 9.021 1.00 81.69 101 PRO A O 1
ATOM 788 N N . LYS A 1 102 ? 3.031 0.261 10.419 1.00 82.94 102 LYS A N 1
ATOM 789 C CA . LYS A 1 102 ? 2.667 1.121 11.552 1.00 82.94 102 LYS A CA 1
ATOM 790 C C . LYS A 1 102 ? 3.354 2.474 11.438 1.00 82.94 102 LYS A C 1
ATOM 792 O O . LYS A 1 102 ? 4.457 2.574 10.898 1.00 82.94 102 LYS A O 1
ATOM 797 N N . PHE A 1 103 ? 2.705 3.518 11.945 1.00 84.81 103 PHE A N 1
ATOM 798 C CA . PHE A 1 103 ? 3.372 4.801 12.120 1.00 84.81 103 PHE A CA 1
ATOM 799 C C . PHE A 1 103 ? 4.449 4.679 13.198 1.00 84.81 103 PHE A C 1
ATOM 801 O O . PHE A 1 103 ? 4.223 4.124 14.274 1.00 84.81 103 PHE A O 1
ATOM 808 N N . LYS A 1 104 ? 5.617 5.231 12.895 1.00 88.75 104 LYS A N 1
ATOM 809 C CA . LYS A 1 104 ? 6.722 5.481 13.811 1.00 88.75 104 LYS A CA 1
ATOM 810 C C . LYS A 1 104 ? 6.791 6.986 14.044 1.00 88.75 104 LYS A C 1
ATOM 812 O O . LYS A 1 104 ? 6.540 7.769 13.128 1.00 88.75 104 LYS A O 1
ATOM 817 N N . GLN A 1 105 ? 7.097 7.371 15.276 1.00 90.12 105 GLN A N 1
ATOM 818 C CA . GLN A 1 105 ? 7.366 8.754 15.640 1.00 90.12 105 GLN A CA 1
ATOM 819 C C . GLN A 1 105 ? 8.835 8.866 16.021 1.00 90.12 105 GLN A C 1
ATOM 821 O O . GLN A 1 105 ? 9.299 8.167 16.922 1.00 90.12 105 GLN A O 1
ATOM 826 N N . GLU A 1 106 ? 9.542 9.774 15.366 1.00 90.06 106 GLU A N 1
ATOM 827 C CA . GLU A 1 106 ? 10.935 10.083 15.657 1.00 90.06 106 GLU A CA 1
ATOM 828 C C . GLU A 1 106 ? 11.107 11.593 15.778 1.00 90.06 106 GLU A C 1
ATOM 830 O O . GLU A 1 106 ? 10.410 12.369 15.126 1.00 90.06 106 GLU A O 1
ATOM 835 N N . GLN A 1 107 ? 12.034 12.020 16.630 1.00 92.00 107 GLN A N 1
ATOM 836 C CA . GLN A 1 107 ? 12.390 13.425 16.750 1.00 92.00 107 GLN A CA 1
ATOM 837 C C . GLN A 1 107 ? 13.700 13.666 16.006 1.00 92.00 107 GLN A C 1
ATOM 839 O O . GLN A 1 107 ? 14.720 13.054 16.326 1.00 92.00 107 GLN A O 1
ATOM 844 N N . ILE A 1 108 ? 13.677 14.567 15.029 1.00 90.19 108 ILE A N 1
ATOM 845 C CA . ILE A 1 108 ? 14.862 14.948 14.258 1.00 90.19 108 ILE A CA 1
ATOM 846 C C . ILE A 1 108 ? 15.250 16.390 14.569 1.00 90.19 108 ILE A C 1
ATOM 848 O O . ILE A 1 108 ? 14.391 17.242 14.792 1.00 90.19 108 ILE A O 1
ATOM 852 N N . VAL A 1 109 ? 16.552 16.674 14.555 1.00 92.19 109 VAL A N 1
ATOM 853 C CA . VAL A 1 109 ? 17.075 18.034 14.718 1.00 92.19 109 VAL A CA 1
ATOM 854 C C . VAL A 1 109 ? 17.621 18.515 13.383 1.00 92.19 109 VAL A C 1
ATOM 856 O O . VAL A 1 109 ? 18.567 17.938 12.847 1.00 92.19 109 VAL A O 1
ATOM 859 N N . VAL A 1 110 ? 17.042 19.588 12.851 1.00 88.19 110 VAL A N 1
ATOM 860 C CA . VAL A 1 110 ? 17.458 20.216 11.593 1.00 88.19 110 VAL A CA 1
ATOM 861 C C . VAL A 1 110 ? 17.752 21.681 11.877 1.00 88.19 110 VAL A C 1
ATOM 863 O O . VAL A 1 110 ? 16.918 22.388 12.427 1.00 88.19 110 VAL A O 1
ATOM 866 N N . ALA A 1 111 ? 18.961 22.137 11.539 1.00 91.50 111 ALA A N 1
ATOM 867 C CA . ALA A 1 111 ? 19.407 23.517 11.772 1.00 91.50 111 ALA A CA 1
ATOM 868 C C . ALA A 1 111 ? 19.253 24.019 13.231 1.00 91.50 111 ALA A C 1
ATOM 870 O O . ALA A 1 111 ? 19.093 25.212 13.467 1.00 91.50 111 ALA A O 1
ATOM 871 N N . GLY A 1 112 ? 19.336 23.115 14.215 1.00 91.56 112 GLY A N 1
ATOM 872 C CA . GLY A 1 112 ? 19.197 23.441 15.641 1.00 91.56 112 GLY A CA 1
ATOM 873 C C . GLY A 1 112 ? 17.752 23.479 16.151 1.00 91.56 112 GLY A C 1
ATOM 874 O O . GLY A 1 112 ? 17.545 23.648 17.350 1.00 91.56 112 GLY A O 1
ATOM 875 N N . GLU A 1 113 ? 16.768 23.269 15.278 1.00 89.38 113 GLU A N 1
ATOM 876 C CA . GLU A 1 113 ? 15.357 23.140 15.636 1.00 89.38 113 GLU A CA 1
ATOM 877 C C . GLU A 1 113 ? 14.941 21.667 15.665 1.00 89.38 113 GLU A C 1
ATOM 879 O O . GLU A 1 113 ? 15.409 20.857 14.864 1.00 89.38 113 GLU A O 1
ATOM 884 N N . SER A 1 114 ? 14.070 21.318 16.612 1.00 90.00 114 SER A N 1
ATOM 885 C CA . SER A 1 114 ? 13.595 19.951 16.822 1.00 90.00 114 SER A CA 1
ATOM 886 C C . SER A 1 114 ? 12.204 19.758 16.221 1.00 90.00 114 SER A C 1
ATOM 888 O O . SER A 1 114 ? 11.295 20.550 16.486 1.00 90.00 114 SER A O 1
ATOM 890 N N . PHE A 1 115 ? 12.032 18.696 15.436 1.00 85.75 115 PHE A N 1
ATOM 891 C CA . PHE A 1 115 ? 10.792 18.368 14.737 1.00 85.75 115 PHE A CA 1
ATOM 892 C C . PHE A 1 115 ? 10.363 16.935 15.035 1.00 85.75 115 PHE A C 1
ATOM 894 O O . PHE A 1 115 ? 11.167 16.009 14.941 1.00 85.75 115 PHE A O 1
ATOM 901 N N . ASP A 1 116 ? 9.077 16.754 15.335 1.00 87.69 116 ASP A N 1
ATOM 902 C CA . ASP A 1 116 ? 8.461 15.431 15.408 1.00 87.69 116 ASP A CA 1
ATOM 903 C C . ASP A 1 116 ? 8.083 14.980 13.994 1.00 87.69 116 ASP A C 1
ATOM 905 O O . ASP A 1 116 ? 7.312 15.653 13.302 1.00 87.69 116 ASP A O 1
ATOM 909 N N . VAL A 1 117 ? 8.618 13.841 13.572 1.00 87.62 117 VAL A N 1
ATOM 910 C CA . VAL A 1 117 ? 8.340 13.213 12.283 1.00 87.62 117 VAL A CA 1
ATOM 911 C C . VAL A 1 117 ? 7.541 11.950 12.526 1.00 87.62 117 VAL A C 1
ATOM 913 O O . VAL A 1 117 ? 7.953 11.071 13.278 1.00 87.62 117 VAL A O 1
ATOM 916 N N . TYR A 1 118 ? 6.402 11.863 11.849 1.00 88.00 118 TYR A N 1
ATOM 917 C CA . TYR A 1 118 ? 5.569 10.672 11.813 1.00 88.00 118 TYR A CA 1
ATOM 918 C C . TYR A 1 118 ? 5.729 10.041 10.438 1.00 88.00 118 TYR A C 1
ATOM 920 O O . TYR A 1 118 ? 5.446 10.686 9.428 1.00 88.00 118 TYR A O 1
ATOM 928 N N . HIS A 1 119 ? 6.211 8.806 10.383 1.00 87.69 119 HIS A N 1
ATOM 929 C CA . HIS A 1 119 ? 6.459 8.123 9.119 1.00 87.69 119 HIS A CA 1
ATOM 930 C C . HIS A 1 119 ? 6.224 6.622 9.239 1.00 87.69 119 HIS A C 1
ATOM 932 O O . HIS A 1 119 ? 6.189 6.062 10.331 1.00 87.69 119 HIS A O 1
ATOM 938 N N . HIS A 1 120 ? 6.089 5.960 8.099 1.00 87.25 120 HIS A N 1
ATOM 939 C CA . HIS A 1 120 ? 6.124 4.508 8.022 1.00 87.25 120 HIS A CA 1
ATOM 940 C C . HIS A 1 120 ? 7.530 4.020 7.678 1.00 87.25 120 HIS A C 1
ATOM 942 O O . HIS A 1 120 ? 8.363 4.772 7.162 1.00 87.25 120 HIS A O 1
ATOM 948 N N . ASP A 1 121 ? 7.797 2.746 7.947 1.00 87.94 121 ASP A N 1
ATOM 949 C CA . ASP A 1 121 ? 8.965 2.088 7.380 1.00 87.94 121 ASP A CA 1
ATOM 950 C C . ASP A 1 121 ? 8.776 1.922 5.868 1.00 87.94 121 ASP A C 1
ATOM 952 O O . ASP A 1 121 ? 7.836 1.268 5.414 1.00 87.94 121 ASP A O 1
ATOM 956 N N . ILE A 1 122 ? 9.668 2.526 5.082 1.00 87.69 122 ILE A N 1
ATOM 957 C CA . ILE A 1 122 ? 9.565 2.522 3.621 1.00 87.69 122 ILE A CA 1
ATOM 958 C C . ILE A 1 122 ? 9.584 1.106 3.039 1.00 87.69 122 ILE A C 1
ATOM 960 O O . ILE A 1 122 ? 8.883 0.830 2.067 1.00 87.69 122 ILE A O 1
ATOM 964 N N . ILE A 1 123 ? 10.352 0.193 3.636 1.00 88.94 123 ILE A N 1
ATOM 965 C CA . ILE A 1 123 ? 10.455 -1.180 3.147 1.00 88.94 123 ILE A CA 1
ATOM 966 C C . ILE A 1 123 ? 9.175 -1.946 3.469 1.00 88.94 123 ILE A C 1
ATOM 968 O O . ILE A 1 123 ? 8.701 -2.708 2.627 1.00 88.94 123 ILE A O 1
ATOM 972 N N . GLU A 1 124 ? 8.583 -1.727 4.643 1.00 87.06 124 GLU A N 1
ATOM 973 C CA . GLU A 1 124 ? 7.278 -2.307 4.979 1.00 87.06 124 GLU A CA 1
ATOM 974 C C . GLU A 1 124 ? 6.173 -1.760 4.066 1.00 87.06 124 GLU A C 1
ATOM 976 O O . GLU A 1 124 ? 5.363 -2.545 3.577 1.00 87.06 124 GLU A O 1
ATOM 981 N N . CYS A 1 125 ? 6.168 -0.456 3.755 1.00 87.12 125 CYS A N 1
ATOM 982 C CA . CYS A 1 125 ? 5.243 0.136 2.778 1.00 87.12 125 CYS A CA 1
ATOM 983 C C . CYS A 1 125 ? 5.359 -0.515 1.408 1.00 87.12 125 CYS A C 1
ATOM 985 O O . CYS A 1 125 ? 4.347 -0.898 0.827 1.00 87.12 125 CYS A O 1
ATOM 987 N N . ILE A 1 126 ? 6.585 -0.662 0.900 1.00 88.38 126 ILE A N 1
ATOM 988 C CA . ILE A 1 126 ? 6.817 -1.290 -0.401 1.00 88.38 126 ILE A CA 1
ATOM 989 C C . ILE A 1 126 ? 6.340 -2.740 -0.372 1.00 88.38 126 ILE A C 1
ATOM 991 O O . ILE A 1 126 ? 5.635 -3.146 -1.284 1.00 88.38 126 ILE A O 1
ATOM 995 N N . LYS A 1 127 ? 6.657 -3.515 0.672 1.00 85.81 127 LYS A N 1
ATOM 996 C CA . LYS A 1 127 ? 6.186 -4.905 0.796 1.00 85.81 127 LYS A CA 1
ATOM 997 C C . LYS A 1 127 ? 4.662 -5.002 0.852 1.00 85.81 127 LYS A C 1
ATOM 999 O O . LYS A 1 127 ? 4.098 -5.867 0.196 1.00 85.81 127 LYS A O 1
ATOM 1004 N N . SER A 1 128 ? 4.014 -4.114 1.603 1.00 83.81 128 SER A N 1
ATOM 1005 C CA . SER A 1 128 ? 2.557 -4.075 1.747 1.00 83.81 128 SER A CA 1
ATOM 1006 C C . SER A 1 128 ? 1.871 -3.753 0.414 1.00 83.81 128 SER A C 1
ATOM 1008 O O . SER A 1 128 ? 1.027 -4.518 -0.037 1.00 83.81 128 SER A O 1
ATOM 1010 N N . LEU A 1 129 ? 2.302 -2.686 -0.273 1.00 85.25 129 LEU A N 1
ATOM 1011 C CA . LEU A 1 129 ? 1.734 -2.274 -1.562 1.00 85.25 129 LEU A CA 1
ATOM 1012 C C . LEU A 1 129 ? 2.074 -3.251 -2.693 1.00 85.25 129 LEU A C 1
ATOM 1014 O O . LEU A 1 129 ? 1.220 -3.616 -3.489 1.00 85.25 129 LEU A O 1
ATOM 1018 N N . TYR A 1 130 ? 3.328 -3.684 -2.789 1.00 86.00 130 TYR A N 1
ATOM 1019 C CA . TYR A 1 130 ? 3.776 -4.552 -3.879 1.00 86.00 130 TYR A CA 1
ATOM 1020 C C . TYR A 1 130 ? 3.308 -6.005 -3.709 1.00 86.00 130 TYR A C 1
ATOM 1022 O O . TYR A 1 130 ? 3.197 -6.738 -4.689 1.00 86.00 130 TYR A O 1
ATOM 1030 N N . GLY A 1 131 ? 3.045 -6.428 -2.468 1.00 81.50 131 GLY A N 1
ATOM 1031 C CA . GLY A 1 131 ? 2.523 -7.752 -2.134 1.00 81.50 131 GLY A CA 1
ATOM 1032 C C . GLY A 1 131 ? 1.002 -7.876 -2.240 1.00 81.50 131 GLY A C 1
ATOM 1033 O O . GLY A 1 131 ? 0.493 -8.994 -2.159 1.00 81.50 131 GLY A O 1
ATOM 1034 N N . ASP A 1 132 ? 0.268 -6.775 -2.424 1.00 81.25 132 ASP A N 1
ATOM 1035 C CA . ASP A 1 132 ? -1.190 -6.813 -2.523 1.00 81.25 132 ASP A CA 1
ATOM 1036 C C . ASP A 1 132 ? -1.649 -7.313 -3.912 1.00 81.25 132 ASP A C 1
ATOM 1038 O O . ASP A 1 132 ? -1.373 -6.676 -4.939 1.00 81.25 132 ASP A O 1
ATOM 1042 N N . PRO A 1 133 ? -2.389 -8.437 -3.986 1.00 81.69 133 PRO A N 1
ATOM 1043 C CA . PRO A 1 133 ? -2.920 -8.950 -5.244 1.00 81.69 133 PRO A CA 1
ATOM 1044 C C . PRO A 1 133 ? -3.854 -7.984 -5.981 1.00 81.69 133 PRO A C 1
ATOM 1046 O O . PRO A 1 133 ? -3.970 -8.087 -7.206 1.00 81.69 133 PRO A O 1
ATOM 1049 N N . ASP A 1 134 ? -4.512 -7.057 -5.282 1.00 82.12 134 ASP A N 1
ATOM 1050 C CA . ASP A 1 134 ? -5.422 -6.096 -5.914 1.00 82.12 134 ASP A CA 1
ATOM 1051 C C . ASP A 1 134 ? -4.667 -5.110 -6.815 1.00 82.12 134 ASP A C 1
ATOM 1053 O O . ASP A 1 134 ? -5.186 -4.697 -7.861 1.00 82.12 134 ASP A O 1
ATOM 1057 N N . PHE A 1 135 ? -3.405 -4.821 -6.481 1.00 84.12 135 PHE A N 1
ATOM 1058 C CA . PHE A 1 135 ? -2.517 -3.971 -7.272 1.0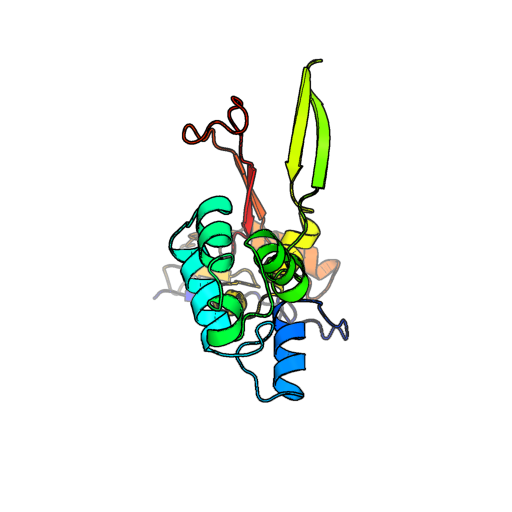0 84.12 135 PHE A CA 1
ATOM 1059 C C . PHE A 1 135 ? -1.783 -4.717 -8.390 1.00 84.12 135 PHE A C 1
ATOM 1061 O O . PHE A 1 135 ? -1.325 -4.091 -9.347 1.00 84.12 135 PHE A O 1
ATOM 1068 N N . ALA A 1 136 ? -1.732 -6.052 -8.349 1.00 84.88 136 ALA A N 1
ATOM 1069 C CA . ALA A 1 136 ? -0.963 -6.866 -9.295 1.00 84.88 136 ALA A CA 1
ATOM 1070 C C . ALA A 1 136 ? -1.325 -6.637 -10.773 1.00 84.88 136 ALA A C 1
ATOM 1072 O O . ALA A 1 136 ? -0.490 -6.851 -11.645 1.00 84.88 136 ALA A O 1
ATOM 1073 N N . ARG A 1 137 ? -2.561 -6.205 -11.063 1.00 86.62 137 ARG A N 1
ATOM 1074 C CA . ARG A 1 137 ? -3.019 -5.898 -12.431 1.00 86.62 137 ARG A CA 1
ATOM 1075 C C . ARG A 1 137 ? -2.489 -4.573 -12.987 1.00 86.62 137 ARG A C 1
ATOM 1077 O O . ARG A 1 137 ? -2.536 -4.377 -14.195 1.00 86.62 137 ARG A O 1
ATOM 1084 N N . TYR A 1 138 ? -2.079 -3.662 -12.109 1.00 87.19 138 TYR A N 1
ATOM 1085 C CA . TYR A 1 138 ? -1.563 -2.341 -12.469 1.00 87.19 138 TYR A CA 1
ATOM 1086 C C . TYR A 1 138 ? -0.033 -2.343 -12.499 1.00 87.19 138 TYR A C 1
ATOM 1088 O O . TYR A 1 138 ? 0.566 -1.634 -13.299 1.00 87.19 138 TYR A O 1
ATOM 1096 N N . LEU A 1 139 ? 0.587 -3.202 -11.684 1.00 89.12 139 LEU A N 1
ATOM 1097 C CA . LEU A 1 139 ? 2.034 -3.327 -11.599 1.00 89.12 139 LEU A CA 1
ATOM 1098 C C . LEU A 1 139 ? 2.660 -3.827 -12.904 1.00 89.12 139 LEU A C 1
ATOM 1100 O O . LEU A 1 139 ? 2.325 -4.888 -13.431 1.00 89.12 139 LEU A O 1
ATOM 1104 N N . THR A 1 140 ? 3.665 -3.086 -13.362 1.00 90.00 140 THR A N 1
ATOM 1105 C CA . THR A 1 140 ? 4.603 -3.535 -14.393 1.00 90.00 140 THR A CA 1
ATOM 1106 C C . THR A 1 140 ? 5.883 -4.071 -13.751 1.00 90.00 140 THR A C 1
ATOM 1108 O O . THR A 1 140 ? 6.505 -3.395 -12.928 1.00 90.00 140 THR A O 1
ATOM 1111 N N . PHE A 1 141 ? 6.285 -5.284 -14.144 1.00 89.69 141 PHE A N 1
ATOM 1112 C CA . PHE A 1 141 ? 7.398 -6.030 -13.535 1.00 89.69 141 PHE A CA 1
ATOM 1113 C C . PHE A 1 141 ? 8.677 -6.041 -14.382 1.00 89.69 141 PHE A C 1
ATOM 1115 O O . PHE A 1 141 ? 9.759 -6.337 -13.876 1.00 89.69 141 PHE A O 1
ATOM 1122 N N . THR A 1 142 ? 8.575 -5.721 -15.671 1.00 91.56 142 THR A N 1
ATOM 1123 C CA . THR A 1 142 ? 9.693 -5.785 -16.618 1.00 91.56 142 THR A CA 1
ATOM 1124 C C . THR A 1 142 ? 9.757 -4.528 -17.474 1.00 91.56 142 THR A C 1
ATOM 1126 O O . THR A 1 142 ? 8.713 -3.964 -17.804 1.00 91.56 142 THR A O 1
ATOM 1129 N N . PRO A 1 143 ? 10.961 -4.083 -17.873 1.00 93.06 143 PRO A N 1
ATOM 1130 C CA . PRO A 1 143 ? 11.074 -3.006 -18.839 1.00 93.06 143 PRO A CA 1
ATOM 1131 C C . PRO A 1 143 ? 10.583 -3.463 -20.214 1.00 93.06 143 PRO A C 1
ATOM 1133 O O . PRO A 1 143 ? 10.621 -4.644 -20.555 1.00 93.06 143 PRO A O 1
ATOM 1136 N N . GLU A 1 144 ? 10.176 -2.505 -21.028 1.00 93.62 144 GLU A N 1
ATOM 1137 C CA . GLU A 1 144 ? 9.723 -2.748 -22.390 1.00 93.62 144 GLU A CA 1
ATOM 1138 C C . GLU A 1 144 ? 10.292 -1.703 -23.329 1.00 93.62 144 GLU A C 1
ATOM 1140 O O . GLU A 1 144 ? 10.800 -0.647 -22.945 1.00 93.62 144 GLU A O 1
ATOM 1145 N N . HIS A 1 145 ? 10.212 -2.005 -24.609 1.00 94.06 145 HIS A N 1
ATOM 1146 C CA . HIS A 1 145 ? 10.737 -1.168 -25.649 1.00 94.06 145 HIS A CA 1
ATOM 1147 C C . HIS A 1 145 ? 9.628 -0.872 -26.659 1.00 94.06 145 HIS A C 1
ATOM 1149 O O . HIS A 1 145 ? 9.198 -1.752 -27.388 1.00 94.06 145 HIS A O 1
ATOM 1155 N N . HIS A 1 146 ? 9.130 0.366 -26.680 1.00 93.94 146 HIS A N 1
ATOM 1156 C CA . HIS A 1 146 ? 8.026 0.760 -27.559 1.00 93.94 146 HIS A CA 1
ATOM 1157 C C . HIS A 1 146 ? 8.547 1.556 -28.757 1.00 93.94 146 HIS A C 1
ATOM 1159 O O . HIS A 1 146 ? 9.404 2.437 -28.602 1.00 93.94 146 HIS A O 1
ATOM 1165 N N . TYR A 1 147 ? 8.011 1.264 -29.941 1.00 93.56 147 TYR A N 1
ATOM 1166 C CA . TYR A 1 147 ? 8.381 1.907 -31.201 1.00 93.56 147 TYR A CA 1
ATOM 1167 C C . TYR A 1 147 ? 7.145 2.355 -31.986 1.00 93.56 147 TYR A C 1
ATOM 1169 O O . TYR A 1 147 ? 6.113 1.681 -31.982 1.00 93.56 147 TYR A O 1
ATOM 1177 N N . ALA A 1 148 ? 7.250 3.503 -32.658 1.00 92.44 148 ALA A N 1
ATOM 1178 C CA . ALA A 1 148 ? 6.167 4.067 -33.471 1.00 92.44 148 ALA A CA 1
ATOM 1179 C C . ALA A 1 148 ? 6.061 3.430 -34.872 1.00 92.44 148 ALA A C 1
ATOM 1181 O O . ALA A 1 148 ? 5.040 3.578 -35.547 1.00 92.44 148 ALA A O 1
ATOM 1182 N N . ASP A 1 149 ? 7.113 2.739 -35.304 1.00 92.56 149 ASP A N 1
ATOM 1183 C CA . ASP A 1 149 ? 7.282 2.143 -36.624 1.00 92.56 149 ASP A CA 1
ATOM 1184 C C . ASP A 1 149 ? 7.727 0.674 -36.544 1.00 92.56 149 ASP A C 1
ATOM 1186 O O . ASP A 1 149 ? 8.324 0.231 -35.562 1.00 92.56 149 ASP A O 1
ATOM 1190 N N . GLU A 1 150 ? 7.442 -0.083 -37.609 1.00 90.81 150 GLU A N 1
ATOM 1191 C CA . GLU A 1 150 ? 7.809 -1.505 -37.712 1.00 90.81 150 GLU A CA 1
ATOM 1192 C C . GLU A 1 150 ? 9.318 -1.716 -37.850 1.00 90.81 150 GLU A C 1
ATOM 1194 O O . GLU A 1 150 ? 9.837 -2.724 -37.376 1.00 90.81 150 GLU A O 1
ATOM 1199 N N . ASP A 1 151 ? 10.021 -0.733 -38.415 1.00 90.69 151 ASP A N 1
ATOM 1200 C CA . ASP A 1 151 ? 11.476 -0.748 -38.570 1.00 90.69 151 ASP A CA 1
ATOM 1201 C C . ASP A 1 151 ? 12.215 -0.420 -37.253 1.00 90.69 151 ASP A C 1
ATOM 1203 O O . ASP A 1 151 ? 13.447 -0.419 -37.219 1.00 90.69 151 ASP A O 1
ATOM 1207 N N . GLN A 1 152 ? 11.480 -0.166 -36.157 1.00 90.25 152 GLN A N 1
ATOM 1208 C CA . GLN A 1 152 ? 11.998 0.127 -34.814 1.00 90.25 152 GLN A CA 1
ATOM 1209 C C . GLN A 1 152 ? 12.970 1.322 -34.759 1.00 90.25 152 GLN A C 1
ATOM 1211 O O . GLN A 1 152 ? 13.874 1.388 -33.920 1.00 90.25 152 GLN A O 1
ATOM 1216 N N . THR A 1 153 ? 12.786 2.305 -35.636 1.00 88.62 153 THR A N 1
ATOM 1217 C CA . THR A 1 153 ? 13.669 3.475 -35.736 1.00 88.62 153 THR A CA 1
ATOM 1218 C C . THR A 1 153 ? 13.277 4.598 -34.775 1.00 88.62 153 THR A C 1
ATOM 1220 O O . THR A 1 153 ? 14.141 5.352 -34.315 1.00 88.62 153 THR A O 1
ATOM 1223 N N . ILE A 1 154 ? 11.995 4.699 -34.411 1.00 90.75 154 ILE A N 1
ATOM 1224 C CA . ILE A 1 154 ? 11.439 5.775 -33.586 1.00 90.75 154 ILE A CA 1
ATOM 1225 C C . ILE A 1 154 ? 11.005 5.224 -32.228 1.00 90.75 154 ILE A C 1
ATOM 1227 O O . ILE A 1 154 ? 9.988 4.546 -32.096 1.00 90.75 154 ILE A O 1
ATOM 1231 N N . ARG A 1 155 ? 11.766 5.579 -31.188 1.00 91.88 155 ARG A N 1
ATOM 1232 C CA . ARG A 1 155 ? 11.505 5.210 -29.789 1.00 91.88 155 ARG A CA 1
ATOM 1233 C C . ARG A 1 155 ? 10.374 6.023 -29.168 1.00 91.88 155 ARG A C 1
ATOM 1235 O O . ARG A 1 155 ? 10.440 7.250 -29.150 1.00 91.88 155 ARG A O 1
ATOM 1242 N N . LEU A 1 156 ? 9.428 5.331 -28.541 1.00 90.00 156 LEU A N 1
ATOM 1243 C CA . LEU A 1 156 ? 8.399 5.921 -27.690 1.00 90.00 156 LEU A CA 1
ATOM 1244 C C . LEU A 1 156 ? 8.770 5.709 -26.219 1.00 90.00 156 LEU A C 1
ATOM 1246 O O . LEU A 1 156 ? 9.055 4.591 -25.793 1.00 90.00 156 LEU A O 1
ATOM 1250 N N . LEU A 1 157 ? 8.814 6.804 -25.460 1.00 88.75 157 LEU A N 1
ATOM 1251 C CA . LEU A 1 157 ? 9.107 6.819 -24.027 1.00 88.75 157 LEU A CA 1
ATOM 1252 C C . LEU A 1 157 ? 7.935 7.511 -23.331 1.00 88.75 157 LEU A C 1
ATOM 1254 O O . LEU A 1 157 ? 7.824 8.733 -23.412 1.00 88.75 157 LEU A O 1
ATOM 1258 N N . HIS A 1 158 ? 7.049 6.739 -22.708 1.00 83.50 158 HIS A N 1
ATOM 1259 C CA . HIS A 1 158 ? 5.862 7.281 -22.038 1.00 83.50 158 HIS A CA 1
ATOM 1260 C C . HIS A 1 158 ? 5.901 7.061 -20.527 1.00 83.50 158 HIS A C 1
ATOM 1262 O O . HIS A 1 158 ? 5.496 7.945 -19.775 1.00 83.50 158 HIS A O 1
ATOM 1268 N N . ASP A 1 159 ? 6.429 5.916 -20.105 1.00 85.88 159 ASP A N 1
ATOM 1269 C CA . ASP A 1 159 ? 6.437 5.481 -18.713 1.00 85.88 159 ASP A CA 1
ATOM 1270 C C . ASP A 1 159 ? 7.822 4.931 -18.321 1.00 85.88 159 ASP A C 1
ATOM 1272 O O . ASP A 1 159 ? 8.682 4.673 -19.176 1.00 85.88 159 ASP A O 1
ATOM 1276 N N . MET A 1 160 ? 8.069 4.774 -17.025 1.00 86.38 160 MET A N 1
ATOM 1277 C CA . MET A 1 160 ? 9.332 4.342 -16.430 1.00 86.38 160 MET A CA 1
ATOM 1278 C C . MET A 1 160 ? 9.838 3.032 -17.041 1.00 86.38 160 MET A C 1
ATOM 1280 O O . MET A 1 160 ? 11.029 2.927 -17.350 1.00 86.38 160 MET A O 1
ATOM 1284 N N . ASN A 1 161 ? 8.952 2.053 -17.258 1.00 89.94 161 ASN A N 1
ATOM 1285 C CA . ASN A 1 161 ? 9.289 0.746 -17.838 1.00 89.94 161 ASN A CA 1
ATOM 1286 C C . ASN A 1 161 ? 9.774 0.852 -19.296 1.00 89.94 161 ASN A C 1
ATOM 1288 O O . ASN A 1 161 ? 10.601 0.048 -19.720 1.00 89.94 161 ASN A O 1
ATOM 1292 N N . THR A 1 162 ? 9.326 1.866 -20.046 1.00 91.81 162 THR A N 1
ATOM 1293 C CA . THR A 1 162 ? 9.777 2.129 -21.429 1.00 91.81 162 THR A CA 1
ATOM 1294 C C . THR A 1 162 ? 11.124 2.855 -21.504 1.00 91.81 162 THR A C 1
ATOM 1296 O O . THR A 1 162 ? 11.755 2.948 -22.566 1.00 91.81 162 THR A O 1
ATOM 1299 N N . GLY A 1 163 ? 11.578 3.384 -20.365 1.00 91.00 163 GLY A N 1
ATOM 1300 C CA . GLY A 1 163 ? 12.784 4.183 -20.231 1.00 91.00 163 GLY A CA 1
ATOM 1301 C C . GLY A 1 163 ? 14.070 3.391 -20.469 1.00 91.00 163 GLY A C 1
ATOM 1302 O O . GLY A 1 163 ? 14.277 2.300 -19.938 1.00 91.00 163 GLY A O 1
ATOM 1303 N N . LYS A 1 164 ? 15.026 4.018 -21.171 1.00 91.19 164 LYS A N 1
ATOM 1304 C CA . LYS A 1 164 ? 16.385 3.469 -21.362 1.00 91.19 164 LYS A CA 1
ATOM 1305 C C . LYS A 1 164 ? 17.072 3.132 -20.035 1.00 91.19 164 LYS A C 1
ATOM 1307 O O . LYS A 1 164 ? 17.880 2.207 -19.974 1.00 91.19 164 LYS A O 1
ATOM 1312 N N . TRP A 1 165 ? 16.787 3.910 -18.987 1.00 91.19 165 TRP A N 1
ATOM 1313 C CA . TRP A 1 165 ? 17.362 3.693 -17.664 1.00 91.19 165 TRP A CA 1
ATOM 1314 C C . TRP A 1 165 ? 16.934 2.346 -17.081 1.00 91.19 165 TRP A C 1
ATOM 1316 O O . TRP A 1 165 ? 17.811 1.578 -16.693 1.00 91.19 165 TRP A O 1
ATOM 1326 N N . TRP A 1 166 ? 15.635 2.020 -17.082 1.00 92.38 166 TRP A N 1
ATOM 1327 C CA . TRP A 1 166 ? 15.158 0.755 -16.523 1.00 92.38 166 TRP A CA 1
ATOM 1328 C C . TRP A 1 166 ? 15.771 -0.418 -17.279 1.00 92.38 166 TRP A C 1
ATOM 1330 O O . TRP A 1 166 ? 16.397 -1.272 -16.660 1.00 92.38 166 TRP A O 1
ATOM 1340 N N . TRP A 1 167 ? 15.713 -0.415 -18.613 1.00 92.81 167 TRP A N 1
ATOM 1341 C CA . TRP A 1 167 ? 16.288 -1.485 -19.435 1.00 92.81 167 TRP A CA 1
ATOM 1342 C C . TRP A 1 167 ? 17.768 -1.755 -19.122 1.00 92.81 167 TRP A C 1
ATOM 1344 O O . TRP A 1 167 ? 18.189 -2.896 -18.922 1.00 92.81 167 TRP A O 1
ATOM 1354 N N . ASN A 1 168 ? 18.578 -0.698 -19.036 1.00 93.06 168 ASN A N 1
ATOM 1355 C CA . ASN A 1 168 ? 20.004 -0.824 -18.736 1.00 93.06 168 ASN A CA 1
ATOM 1356 C C . ASN A 1 168 ? 20.266 -1.259 -17.290 1.00 93.06 168 ASN A C 1
ATOM 1358 O O . ASN A 1 168 ? 21.204 -2.018 -17.039 1.00 93.06 168 ASN A O 1
ATOM 1362 N N . THR A 1 169 ? 19.455 -0.794 -16.342 1.00 93.00 169 THR A N 1
ATOM 1363 C CA . THR A 1 169 ? 19.548 -1.204 -14.938 1.00 93.00 169 THR A CA 1
ATOM 1364 C C . THR A 1 169 ? 19.132 -2.663 -14.774 1.00 93.00 169 THR A C 1
ATOM 1366 O O . THR A 1 169 ? 19.829 -3.401 -14.087 1.00 93.00 169 THR A O 1
ATOM 1369 N N . GLN A 1 170 ? 18.097 -3.121 -15.483 1.00 93.50 170 GLN A N 1
ATOM 1370 C CA . GLN A 1 170 ? 17.654 -4.517 -15.481 1.00 93.50 170 GLN A CA 1
ATOM 1371 C C . GLN A 1 170 ? 18.743 -5.444 -16.025 1.00 93.50 170 GLN A C 1
ATOM 1373 O O . GLN A 1 170 ? 18.997 -6.498 -15.450 1.00 93.50 170 GLN A O 1
ATOM 1378 N N . LYS A 1 171 ? 19.469 -5.025 -17.072 1.00 92.69 171 LYS A N 1
ATOM 1379 C CA . LYS A 1 171 ? 20.631 -5.776 -17.582 1.00 92.69 171 LYS A CA 1
ATOM 1380 C C . LYS A 1 171 ? 21.710 -5.964 -16.523 1.00 92.69 171 LYS A C 1
ATOM 1382 O O . LYS A 1 171 ? 22.236 -7.063 -16.381 1.00 92.69 171 LYS A O 1
ATOM 1387 N N . LYS A 1 172 ? 22.039 -4.904 -15.779 1.00 93.00 172 LYS A N 1
ATOM 1388 C CA . LYS A 1 172 ? 23.024 -4.970 -14.686 1.00 93.00 172 LYS A CA 1
ATOM 1389 C C . LYS A 1 172 ? 22.512 -5.809 -13.517 1.00 93.00 172 LYS A C 1
ATOM 1391 O O . LYS A 1 172 ? 23.274 -6.591 -12.961 1.00 93.00 172 LYS A O 1
ATOM 1396 N N . LEU A 1 173 ? 21.232 -5.666 -13.171 1.00 92.00 173 LEU A N 1
ATOM 1397 C CA . LEU A 1 173 ? 20.601 -6.426 -12.098 1.00 92.00 173 LEU A CA 1
ATOM 1398 C C . LEU A 1 173 ? 20.627 -7.920 -12.408 1.00 92.00 173 LEU A C 1
ATOM 1400 O O . LEU A 1 173 ? 21.090 -8.682 -11.574 1.00 92.00 173 LEU A O 1
ATOM 1404 N N . ASN A 1 174 ? 20.251 -8.335 -13.619 1.00 90.19 174 ASN A N 1
ATOM 1405 C CA . ASN A 1 174 ? 20.230 -9.751 -13.996 1.00 90.19 174 ASN A CA 1
ATOM 1406 C C . ASN A 1 174 ? 21.616 -10.407 -13.968 1.00 90.19 174 ASN A C 1
ATOM 1408 O O . ASN A 1 174 ? 21.713 -11.605 -13.724 1.00 90.19 174 ASN A O 1
ATOM 1412 N N . GLN A 1 175 ? 22.691 -9.640 -14.180 1.00 89.38 175 GLN A N 1
ATOM 1413 C CA . GLN A 1 175 ? 24.061 -10.147 -14.035 1.00 89.38 175 GLN A CA 1
ATOM 1414 C C . GLN A 1 175 ? 24.417 -10.478 -12.578 1.00 89.38 175 GLN A C 1
ATOM 1416 O O . GLN A 1 175 ? 25.259 -11.339 -12.342 1.00 89.38 175 GLN A O 1
ATOM 1421 N N . GLN A 1 176 ? 23.810 -9.786 -11.612 1.00 89.62 176 GLN A N 1
ATOM 1422 C CA . GLN A 1 176 ? 24.086 -9.947 -10.179 1.00 89.62 176 GLN A CA 1
ATOM 1423 C C . GLN A 1 176 ? 23.065 -10.858 -9.490 1.00 89.62 176 GLN A C 1
ATOM 1425 O O . GLN A 1 176 ? 23.414 -11.653 -8.624 1.00 89.62 176 GLN A O 1
ATOM 1430 N N . CYS A 1 177 ? 21.802 -10.724 -9.879 1.00 86.00 177 CYS A N 1
ATOM 1431 C CA . CYS A 1 177 ? 20.642 -11.400 -9.331 1.00 86.00 177 CYS A CA 1
ATOM 1432 C C . CYS A 1 177 ? 19.704 -11.761 -10.496 1.00 86.00 177 CYS A C 1
ATOM 1434 O O . CYS A 1 177 ? 18.844 -10.956 -10.874 1.00 86.00 177 CYS A O 1
ATOM 1436 N N . PRO A 1 178 ? 19.895 -12.938 -11.119 1.00 86.19 178 PRO A N 1
ATOM 1437 C CA . PRO A 1 178 ? 19.003 -13.425 -12.164 1.00 86.19 178 PRO A CA 1
ATOM 1438 C C . PRO A 1 178 ? 17.546 -13.428 -11.688 1.00 86.19 178 PRO A C 1
ATOM 1440 O O . PRO A 1 178 ? 17.243 -13.936 -10.612 1.00 86.19 178 PRO A O 1
ATOM 1443 N N . GLY A 1 179 ? 16.652 -12.833 -12.479 1.00 83.25 179 GLY A N 1
ATOM 1444 C CA . GLY A 1 179 ? 15.233 -12.694 -12.133 1.00 83.25 179 GLY A CA 1
ATOM 1445 C C . GLY A 1 179 ? 14.899 -11.603 -11.107 1.00 83.25 179 GLY A C 1
ATOM 1446 O O . GLY A 1 179 ? 13.739 -11.455 -10.726 1.00 83.25 179 GLY A O 1
ATOM 1447 N N . GLY A 1 180 ? 15.878 -10.797 -10.682 1.00 87.94 180 GLY A N 1
ATOM 1448 C CA . GLY A 1 180 ? 15.623 -9.625 -9.849 1.00 87.94 180 GLY A CA 1
ATOM 1449 C C . GLY A 1 180 ? 14.641 -8.657 -10.517 1.00 87.94 180 GLY A C 1
ATOM 1450 O O . GLY A 1 180 ? 14.680 -8.454 -11.728 1.00 87.94 180 GLY A O 1
ATOM 1451 N N . THR A 1 181 ? 13.769 -8.036 -9.726 1.00 89.62 181 THR A N 1
ATOM 1452 C CA . THR A 1 181 ? 12.776 -7.070 -10.220 1.00 89.62 181 THR A CA 1
ATOM 1453 C C . THR A 1 181 ? 13.100 -5.675 -9.707 1.00 89.62 181 THR A C 1
ATOM 1455 O O . THR A 1 181 ? 13.436 -5.498 -8.536 1.00 89.62 181 THR A O 1
ATOM 1458 N N . ILE A 1 182 ? 13.019 -4.678 -10.587 1.00 90.94 182 ILE A N 1
ATOM 1459 C CA . ILE A 1 182 ? 13.200 -3.271 -10.221 1.00 90.94 182 ILE A CA 1
ATOM 1460 C C . ILE A 1 182 ? 11.848 -2.705 -9.798 1.00 90.94 182 ILE A C 1
ATOM 1462 O O . ILE A 1 182 ? 10.874 -2.800 -10.537 1.00 90.94 182 ILE A O 1
ATOM 1466 N N . ILE A 1 183 ? 11.810 -2.079 -8.624 1.00 90.62 183 ILE A N 1
ATOM 1467 C CA . ILE A 1 183 ? 10.645 -1.344 -8.131 1.00 90.62 183 ILE A CA 1
ATOM 1468 C C . ILE A 1 183 ? 11.022 0.139 -8.142 1.00 90.62 183 ILE A C 1
ATOM 1470 O O . ILE A 1 183 ? 11.813 0.566 -7.295 1.00 90.62 183 ILE A O 1
ATOM 1474 N N . PRO A 1 184 ? 10.542 0.936 -9.110 1.00 89.88 184 PRO A N 1
ATOM 1475 C CA . PRO A 1 184 ? 10.852 2.353 -9.135 1.00 89.88 184 PRO A CA 1
ATOM 1476 C C . PRO A 1 184 ? 10.050 3.079 -8.055 1.00 89.88 184 PRO A C 1
ATOM 1478 O O . PRO A 1 184 ? 8.842 2.892 -7.933 1.00 89.88 184 PRO A O 1
ATOM 1481 N N . ILE A 1 185 ? 10.720 3.936 -7.289 1.00 90.69 185 ILE A N 1
ATOM 1482 C CA . ILE A 1 185 ? 10.111 4.705 -6.204 1.00 90.69 185 ILE A CA 1
ATOM 1483 C C . ILE A 1 185 ? 10.266 6.192 -6.508 1.00 90.69 185 ILE A C 1
ATOM 1485 O O . ILE A 1 185 ? 11.375 6.665 -6.759 1.00 90.69 185 ILE A O 1
ATOM 1489 N N . SER A 1 186 ? 9.155 6.922 -6.469 1.00 88.88 186 SER A N 1
ATOM 1490 C CA . SER A 1 186 ? 9.129 8.381 -6.495 1.00 88.88 186 SER A CA 1
ATOM 1491 C C . SER A 1 186 ? 8.805 8.899 -5.100 1.00 88.88 186 SER A C 1
ATOM 1493 O O . SER A 1 186 ? 7.881 8.403 -4.453 1.00 88.88 186 SER A O 1
ATOM 1495 N N . ILE A 1 187 ? 9.576 9.881 -4.637 1.00 89.81 187 ILE A N 1
ATOM 1496 C CA . ILE A 1 187 ? 9.347 10.566 -3.366 1.00 89.81 187 ILE A CA 1
ATOM 1497 C C . ILE A 1 187 ? 9.084 12.027 -3.693 1.00 89.81 187 ILE A C 1
ATOM 1499 O O . ILE A 1 187 ? 9.906 12.683 -4.334 1.00 89.81 187 ILE A O 1
ATOM 1503 N N . SER A 1 188 ? 7.943 12.533 -3.250 1.00 88.44 188 SER A N 1
ATOM 1504 C CA . SER A 1 188 ? 7.563 13.929 -3.423 1.00 88.44 188 SER A CA 1
ATOM 1505 C C . SER A 1 188 ? 7.185 14.534 -2.081 1.00 88.44 188 SER A C 1
ATOM 1507 O O . SER A 1 188 ? 6.777 13.847 -1.148 1.00 88.44 188 SER A O 1
ATOM 1509 N N . THR A 1 189 ? 7.343 15.842 -1.961 1.00 87.00 189 THR A N 1
ATOM 1510 C CA . THR A 1 189 ? 6.851 16.594 -0.813 1.00 87.00 189 THR A CA 1
ATOM 1511 C C . THR A 1 189 ? 6.143 17.825 -1.334 1.00 87.00 189 THR A C 1
ATOM 1513 O O . THR A 1 189 ? 6.606 18.452 -2.288 1.00 87.00 189 THR A O 1
ATOM 1516 N N . ASP A 1 190 ? 5.003 18.138 -0.733 1.00 81.81 190 ASP A N 1
ATOM 1517 C CA . ASP A 1 190 ? 4.267 19.355 -1.032 1.00 81.81 190 ASP A CA 1
ATOM 1518 C C . ASP A 1 190 ? 3.768 19.991 0.263 1.00 81.81 190 ASP A C 1
ATOM 1520 O O . ASP A 1 190 ? 3.467 19.308 1.245 1.00 81.81 190 ASP A O 1
ATOM 1524 N N . LYS A 1 191 ? 3.695 21.321 0.281 1.00 73.81 191 LYS A N 1
ATOM 1525 C CA . LYS A 1 191 ? 3.200 22.062 1.438 1.00 73.81 191 LYS A CA 1
ATOM 1526 C C . LYS A 1 191 ? 1.677 22.071 1.410 1.00 73.81 191 LYS A C 1
ATOM 1528 O O . LYS A 1 191 ? 1.060 22.917 0.767 1.00 73.81 191 LYS A O 1
ATOM 1533 N N . THR A 1 192 ? 1.052 21.202 2.191 1.00 64.56 192 THR A N 1
ATOM 1534 C CA . THR A 1 192 ? -0.408 21.210 2.336 1.00 64.56 192 THR A CA 1
ATOM 1535 C C . THR A 1 192 ? -0.869 22.349 3.250 1.00 64.56 192 THR A C 1
ATOM 1537 O O . THR A 1 192 ? -0.456 22.419 4.406 1.00 64.56 192 THR A O 1
ATOM 1540 N N . GLN A 1 193 ? -1.750 23.234 2.768 1.00 55.00 193 GLN A N 1
ATOM 1541 C CA . GLN A 1 193 ? -2.300 24.357 3.554 1.00 55.00 193 GLN A CA 1
ATOM 1542 C C . GLN A 1 193 ? -3.600 24.044 4.331 1.00 55.00 193 GLN A C 1
ATOM 1544 O O . GLN A 1 193 ? -4.235 24.967 4.830 1.00 55.00 193 GLN A O 1
ATOM 1549 N N . VAL A 1 194 ? -4.045 22.787 4.445 1.00 53.03 194 VAL A N 1
ATOM 1550 C CA . VAL A 1 194 ? -5.491 22.541 4.662 1.00 53.03 194 VAL A CA 1
ATOM 1551 C C . VAL A 1 194 ? -5.908 22.093 6.073 1.00 53.03 194 VAL A C 1
ATOM 1553 O O . VAL A 1 194 ? -7.080 22.216 6.402 1.00 53.03 194 VAL A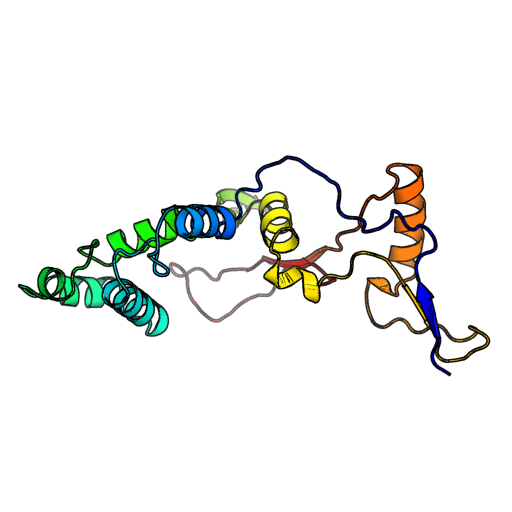 O 1
ATOM 1556 N N . THR A 1 195 ? -5.015 21.708 6.987 1.00 50.75 195 THR A N 1
ATOM 1557 C CA . THR A 1 195 ? -5.445 21.375 8.365 1.00 50.75 195 THR A CA 1
ATOM 1558 C C . THR A 1 195 ? -4.332 21.609 9.376 1.00 50.75 195 THR A C 1
ATOM 1560 O O . THR A 1 195 ? -3.265 21.004 9.289 1.00 50.75 195 THR A O 1
ATOM 1563 N N . LEU A 1 196 ? -4.588 22.486 10.351 1.00 54.56 196 LEU A N 1
ATOM 1564 C CA . LEU A 1 196 ? -3.726 22.663 11.516 1.00 54.56 196 LEU A CA 1
ATOM 1565 C C . LEU A 1 196 ? -3.798 21.396 12.371 1.00 54.56 196 LEU A C 1
ATOM 1567 O O . LEU A 1 196 ? -4.820 21.129 12.999 1.00 54.56 196 LEU A O 1
ATOM 1571 N N . PHE A 1 197 ? -2.709 20.637 12.433 1.00 57.22 197 PHE A N 1
ATOM 1572 C CA . PHE A 1 197 ? -2.570 19.556 13.406 1.00 57.22 197 PHE A CA 1
ATOM 1573 C C . PHE A 1 197 ? -1.906 20.153 14.646 1.00 57.22 197 PHE A C 1
ATOM 1575 O O . PHE A 1 197 ? -0.737 20.528 14.600 1.00 57.22 197 PHE A O 1
ATOM 1582 N N . HIS A 1 198 ? -2.662 20.339 15.732 1.00 63.53 198 HIS A N 1
ATOM 1583 C CA . HIS A 1 198 ? -2.174 21.021 16.943 1.00 63.53 198 HIS A CA 1
ATOM 1584 C C . HIS A 1 198 ? -1.525 22.394 16.667 1.00 63.53 198 HIS A C 1
ATOM 1586 O O . HIS A 1 198 ? -0.466 22.713 17.203 1.00 63.53 198 HIS A O 1
ATOM 1592 N N . ASN A 1 199 ? -2.141 23.209 15.804 1.00 65.88 199 ASN A N 1
ATOM 1593 C CA . ASN A 1 199 ? -1.626 24.527 15.408 1.00 65.88 199 ASN A CA 1
ATOM 1594 C C . ASN A 1 199 ? -0.275 24.501 14.648 1.00 65.88 199 ASN A C 1
ATOM 1596 O O . ASN A 1 199 ? 0.384 25.533 14.522 1.00 65.88 199 ASN A O 1
ATOM 1600 N N . LYS A 1 200 ? 0.139 23.338 14.123 1.00 65.75 200 LYS A N 1
ATOM 1601 C CA . LYS A 1 200 ? 1.299 23.175 13.232 1.00 65.75 200 LYS A CA 1
ATOM 1602 C C . LYS A 1 200 ? 0.836 22.859 11.806 1.00 65.75 200 LYS A C 1
ATOM 1604 O O . LYS A 1 200 ? -0.185 22.202 11.606 1.00 65.75 200 LYS A O 1
ATOM 1609 N N . THR A 1 201 ? 1.593 23.331 10.813 1.00 68.94 201 THR A N 1
ATOM 1610 C CA . THR A 1 201 ? 1.395 22.958 9.400 1.00 68.94 201 THR A CA 1
ATOM 1611 C C . THR A 1 201 ? 2.207 21.696 9.102 1.00 68.94 201 THR A C 1
ATOM 1613 O O . THR A 1 201 ? 3.431 21.747 9.244 1.00 68.94 201 THR A O 1
ATOM 1616 N N . PRO A 1 202 ? 1.575 20.577 8.712 1.00 74.06 202 PRO A N 1
ATOM 1617 C CA . PRO A 1 202 ? 2.303 19.386 8.302 1.00 74.06 202 PRO A CA 1
ATOM 1618 C C . PRO A 1 202 ? 2.939 19.579 6.917 1.00 74.06 202 PRO A C 1
ATOM 1620 O O . PRO A 1 202 ? 2.365 20.227 6.040 1.00 74.06 202 PRO A O 1
ATOM 1623 N N . TYR A 1 203 ? 4.115 18.981 6.725 1.00 80.56 203 TYR A N 1
ATOM 1624 C CA . TYR A 1 203 ? 4.776 18.841 5.427 1.00 80.56 203 TYR A CA 1
ATOM 1625 C C . TYR A 1 203 ? 4.769 17.360 5.055 1.00 80.56 203 TYR A C 1
ATOM 1627 O O . TYR A 1 203 ? 5.659 16.623 5.486 1.00 80.56 203 TYR A O 1
ATOM 1635 N N . PRO A 1 204 ? 3.741 16.882 4.340 1.00 84.19 204 PRO A N 1
ATOM 1636 C CA . PRO A 1 204 ? 3.703 15.490 3.943 1.00 84.19 204 PRO A CA 1
ATOM 1637 C C . PRO A 1 204 ? 4.837 15.167 2.968 1.00 84.19 204 PRO A C 1
ATOM 1639 O O . PRO A 1 204 ? 5.214 15.960 2.097 1.00 84.19 204 PRO A O 1
ATOM 1642 N N . VAL A 1 205 ? 5.361 13.958 3.129 1.00 86.12 205 VAL A N 1
ATOM 1643 C CA . VAL A 1 205 ? 6.240 13.301 2.169 1.00 86.12 205 VAL A CA 1
ATOM 1644 C C . VAL A 1 205 ? 5.470 12.101 1.644 1.00 86.12 205 VAL A C 1
ATOM 1646 O O . VAL A 1 205 ? 5.076 11.225 2.413 1.00 86.12 205 VAL A O 1
ATOM 1649 N N . TYR A 1 206 ? 5.224 12.086 0.342 1.00 86.56 206 TYR A N 1
ATOM 1650 C CA . TYR A 1 206 ? 4.515 11.020 -0.341 1.00 86.56 206 TYR A CA 1
ATOM 1651 C C . TYR A 1 206 ? 5.508 10.085 -1.011 1.00 86.56 206 TYR A C 1
ATOM 1653 O O . TYR A 1 206 ? 6.519 10.515 -1.571 1.00 86.56 206 TYR A O 1
ATOM 1661 N N . LEU A 1 207 ? 5.182 8.800 -0.969 1.00 88.00 207 LEU A N 1
ATOM 1662 C CA . LEU A 1 207 ? 5.865 7.761 -1.714 1.00 88.00 207 LEU A CA 1
ATOM 1663 C C . LEU A 1 207 ? 4.912 7.189 -2.754 1.00 88.00 207 LEU A C 1
ATOM 1665 O O . LEU A 1 207 ? 3.747 6.923 -2.461 1.00 88.00 207 LEU A O 1
ATOM 1669 N N . THR A 1 208 ? 5.425 6.952 -3.954 1.00 88.31 208 THR A N 1
ATOM 1670 C CA . THR A 1 208 ? 4.680 6.306 -5.033 1.00 88.31 208 THR A CA 1
ATOM 1671 C C . THR A 1 208 ? 5.551 5.245 -5.684 1.00 88.31 208 THR A C 1
ATOM 1673 O O . THR A 1 208 ? 6.723 5.491 -5.981 1.00 88.31 208 THR A O 1
ATOM 1676 N N . ILE A 1 209 ? 4.982 4.060 -5.906 1.00 89.38 209 ILE A N 1
ATOM 1677 C CA . ILE A 1 209 ? 5.601 3.038 -6.749 1.00 89.38 209 ILE A CA 1
ATOM 1678 C C . ILE A 1 209 ? 5.329 3.465 -8.185 1.00 89.38 209 ILE A C 1
ATOM 1680 O O . ILE A 1 209 ? 4.183 3.530 -8.592 1.00 89.38 209 ILE A O 1
ATOM 1684 N N . GLY A 1 210 ? 6.367 3.787 -8.951 1.00 83.12 210 GLY A N 1
ATOM 1685 C CA . GLY A 1 210 ? 6.222 4.384 -10.284 1.00 83.12 210 GLY A CA 1
ATOM 1686 C C . GLY A 1 210 ? 5.664 3.452 -11.361 1.00 83.12 210 GLY A C 1
ATOM 1687 O O . GLY A 1 210 ? 5.666 3.832 -12.522 1.00 83.12 210 GLY A O 1
ATOM 1688 N N . THR A 1 211 ? 5.253 2.239 -10.996 1.00 82.56 211 THR A N 1
ATOM 1689 C CA . THR A 1 211 ? 4.518 1.304 -11.859 1.00 82.56 211 THR A CA 1
ATOM 1690 C C . THR A 1 211 ? 3.147 0.933 -11.318 1.00 82.56 211 THR A C 1
ATOM 1692 O O . THR A 1 211 ? 2.543 -0.000 -11.836 1.00 82.56 211 THR A O 1
ATOM 1695 N N . LEU A 1 212 ? 2.688 1.619 -10.271 1.00 75.00 212 LEU A N 1
ATOM 1696 C CA . LEU A 1 212 ? 1.349 1.514 -9.707 1.00 75.00 212 LEU A CA 1
ATOM 1697 C C . LEU A 1 212 ? 0.597 2.825 -9.952 1.00 75.00 212 LEU A C 1
ATOM 1699 O O . LEU A 1 212 ? -0.583 2.741 -10.352 1.00 75.00 212 LEU A O 1
#

Radius of gyration: 23.64 Å; chains: 1; bounding box: 54×46×65 Å

pLDDT: mean 84.2, std 11.76, range [44.25, 95.44]

Organism: NCBI:txid1912936

Foldseek 3Di:
DKDKAFQPAPLFLDDDPDPDPQQALVSLLVVCVVVDVPNQPVWPDPLQSVLLVVCVVVVPDQVNQLVQLPPPCPCVVSVHPDSGSVRSVVRCVVRRCRLPFDWDWDWDADPNDIDIDTDGDPVSVCCNQVVDPVCVVQADFAAMWIAPDPVRPHTDDDAPSNDPVRSVVVVVCCVVPNSDTDFDKDKDWDFDPDDQDVPDGDIDIDIDRRSD

InterPro domains:
  IPR041078 Plavaka transposase [PF18759] (82-211)